Protein 7S47 (pdb70)

Secondary structure (DSSP, 8-state):
-HHHHHHHHHHHSPSS-GGGTEEEEEEEEE-SS-EEEEEEETTT--EEEEEEEEGGG-SSGGGHHHHHHHHHH---TTB--EEEEEEETTEEEEEE---TTEEHHHHHHHS---HHHHHHHHHHHHHHHHHHHHTTEE----SGGGEEE-TT--EEE---TT-EE--SSS--B----S-GGG--HHHHTT--B-THHHHHHHHHHHHHHHHSS-TTTTS-HHHHHHHHHHSSPPPPTTGGGS-HHHHHHHHHHS-SSTTTSPPHHHHTT-GGGGGPPPHHHHGGGSTTT-/------

Structure (mmCIF, N/CA/C/O backbone):
data_7S47
#
_entry.id   7S47
#
_cell.length_a   62.321
_cell.length_b   62.321
_cell.length_c   178.609
_cell.angle_alpha   90.000
_cell.angle_beta   90.000
_cell.angle_gamma   90.000
#
_symmetry.space_group_name_H-M   'P 41 21 2'
#
loop_
_entity.id
_entity.type
_entity.pdbx_description
1 polymer 'Integrin beta-5, Isoform 2 of Serine/threonine-protein kinase PAK 4 chimera'
2 polymer 'Integrin beta-5'
3 non-polymer 'PHOSPHOAMINOPHOSPHONIC ACID-ADENYLATE ESTER'
4 water water
#
loop_
_atom_site.group_PDB
_atom_site.id
_atom_site.type_symbol
_atom_site.label_atom_id
_atom_site.label_alt_id
_atom_site.label_comp_id
_atom_site.label_asym_id
_atom_site.label_entity_id
_atom_site.label_seq_id
_atom_site.pdbx_PDB_ins_code
_atom_site.Cartn_x
_atom_site.Cartn_y
_atom_site.Cartn_z
_atom_site.occupancy
_atom_site.B_iso_or_equiv
_atom_site.auth_seq_id
_atom_site.auth_comp_id
_atom_site.auth_asym_id
_atom_site.auth_atom_id
_atom_site.pdbx_PDB_model_num
ATOM 1 N N . SER A 1 92 ? -7.613 33.997 -22.260 1.00 47.01 300 SER A N 1
ATOM 2 C CA . SER A 1 92 ? -7.353 32.630 -21.803 1.00 47.44 300 SER A CA 1
ATOM 3 C C . SER A 1 92 ? -8.505 31.653 -22.162 1.00 46.52 300 SER A C 1
ATOM 4 O O . SER A 1 92 ? -8.305 30.447 -22.236 1.00 44.33 300 SER A O 1
ATOM 7 N N . HIS A 1 93 ? -9.711 32.153 -22.414 1.00 48.09 301 HIS A N 1
ATOM 8 C CA . HIS A 1 93 ? -10.824 31.249 -22.752 1.00 48.45 301 HIS A CA 1
ATOM 9 C C . HIS A 1 93 ? -10.582 30.578 -24.142 1.00 47.93 301 HIS A C 1
ATOM 10 O O . HIS A 1 93 ? -10.686 29.349 -24.259 1.00 46.04 301 HIS A O 1
ATOM 17 N N . GLU A 1 94 ? -10.219 31.368 -25.152 1.00 47.65 302 GLU A N 1
ATOM 18 C CA . GLU A 1 94 ? -9.948 30.829 -26.507 1.00 48.16 302 GLU A CA 1
ATOM 19 C C . GLU A 1 94 ? -8.754 29.860 -26.468 1.00 45.28 302 GLU A C 1
ATOM 20 O O . GLU A 1 94 ? -8.695 28.855 -27.225 1.00 40.41 302 GLU A 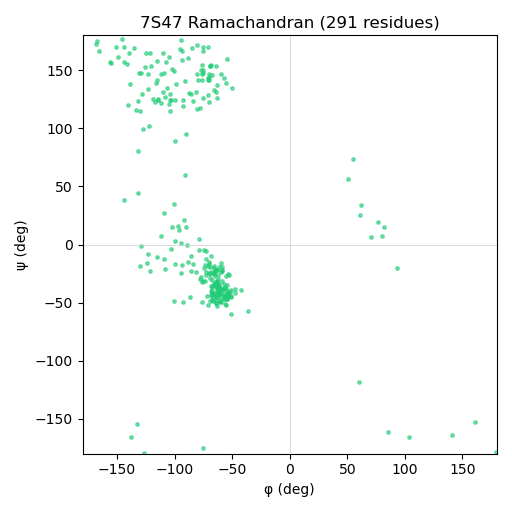O 1
ATOM 26 N N . GLN A 1 95 ? -7.828 30.149 -25.555 1.00 44.90 303 GLN A N 1
ATOM 27 C CA . GLN A 1 95 ? -6.711 29.265 -25.312 1.00 45.01 303 GLN A CA 1
ATOM 28 C C . GLN A 1 95 ? -7.201 27.952 -24.781 1.00 39.88 303 GLN A C 1
ATOM 29 O O . GLN A 1 95 ? -6.872 26.909 -25.306 1.00 36.51 303 GLN A O 1
ATOM 35 N N . PHE A 1 96 ? -8.028 28.009 -23.759 1.00 40.12 304 PHE A N 1
ATOM 36 C CA . PHE A 1 96 ? -8.596 26.782 -23.159 1.00 37.91 304 PHE A CA 1
ATOM 37 C C . PHE A 1 96 ? -9.498 25.954 -24.080 1.00 34.04 304 PHE A C 1
ATOM 38 O O . PHE A 1 96 ? -9.436 24.743 -24.008 1.00 31.07 304 PHE A O 1
ATOM 46 N N . ARG A 1 97 ? -10.323 26.589 -24.912 1.00 33.65 305 ARG A N 1
ATOM 47 C CA . ARG A 1 97 ? -11.099 25.838 -25.921 1.00 34.49 305 ARG A CA 1
ATOM 48 C C . ARG A 1 97 ? -10.159 25.017 -26.798 1.00 33.41 305 ARG A C 1
ATOM 49 O O . ARG A 1 97 ? -10.346 23.831 -26.966 1.00 32.51 305 ARG A O 1
ATOM 57 N N . ALA A 1 98 ? -9.136 25.669 -27.330 1.00 33.00 306 ALA A N 1
ATOM 58 C CA . ALA A 1 98 ? -8.199 25.009 -28.244 1.00 33.13 306 ALA A CA 1
ATOM 59 C C . ALA A 1 98 ? -7.589 23.737 -27.615 1.00 32.08 306 ALA A C 1
ATOM 60 O O . ALA A 1 98 ? -7.491 22.698 -28.244 1.00 30.94 306 ALA A O 1
ATOM 62 N N . ALA A 1 99 ? -7.275 23.785 -26.327 1.00 32.11 307 ALA A N 1
ATOM 63 C CA . ALA A 1 99 ? -6.756 22.600 -25.630 1.00 30.31 307 ALA A CA 1
ATOM 64 C C . ALA A 1 99 ? -7.708 21.401 -25.529 1.00 29.78 307 ALA A C 1
ATOM 65 O O . ALA A 1 99 ? -7.345 20.199 -25.752 1.00 27.97 307 ALA A O 1
ATOM 67 N N . LEU A 1 100 ? -8.932 21.708 -25.114 1.00 28.76 308 LEU A N 1
ATOM 68 C CA . LEU A 1 100 ? -10.021 20.728 -25.124 1.00 27.67 308 LEU A CA 1
ATOM 69 C C . LEU A 1 100 ? -10.255 20.126 -26.477 1.00 26.21 308 LEU A C 1
ATOM 70 O O . LEU A 1 100 ? -10.540 18.929 -26.566 1.00 24.18 308 LEU A O 1
ATOM 75 N N . GLN A 1 101 ? -10.095 20.932 -27.519 1.00 26.18 309 GLN A N 1
ATOM 76 C CA . GLN A 1 101 ? -10.275 20.445 -28.862 1.00 28.01 309 GLN A CA 1
ATOM 77 C C . GLN A 1 101 ? -9.352 19.272 -29.158 1.00 29.57 309 GLN A C 1
ATOM 78 O O . GLN A 1 101 ? -9.728 18.381 -29.927 1.00 29.15 309 GLN A O 1
ATOM 84 N N . LEU A 1 102 ? -8.146 19.276 -28.580 1.00 30.00 310 LEU A N 1
ATOM 85 C CA . LEU A 1 102 ? -7.194 18.187 -28.853 1.00 31.52 310 LEU A CA 1
ATOM 86 C C . LEU A 1 102 ? -7.586 16.901 -28.160 1.00 32.26 310 LEU A C 1
ATOM 87 O O . LEU A 1 102 ? -7.089 15.860 -28.538 1.00 34.60 310 LEU A O 1
ATOM 92 N N . VAL A 1 103 ? -8.452 16.966 -27.161 1.00 31.70 311 VAL A N 1
ATOM 93 C CA . VAL A 1 103 ? -8.781 15.771 -26.372 1.00 32.94 311 VAL A CA 1
ATOM 94 C C . VAL A 1 103 ? -10.180 15.191 -26.584 1.00 33.21 311 VAL A C 1
ATOM 95 O O . VAL A 1 103 ? -10.411 14.078 -26.129 1.00 35.47 311 VAL A O 1
ATOM 99 N N . VAL A 1 104 ? -11.082 15.912 -27.253 1.00 31.67 312 VAL A N 1
ATOM 100 C CA . VAL A 1 104 ? -12.479 15.495 -27.379 1.00 31.41 312 VAL A CA 1
ATOM 101 C C . VAL A 1 104 ? -12.585 14.766 -28.679 1.00 33.03 312 VAL A C 1
ATOM 102 O O . VAL A 1 104 ? -11.676 14.843 -29.490 1.00 32.80 312 VAL A O 1
ATOM 106 N N . ASP A 1 105 ? -13.705 14.092 -28.886 1.00 33.40 313 ASP A N 1
ATOM 107 C CA . ASP A 1 105 ? -14.029 13.502 -30.197 1.00 34.35 313 ASP A CA 1
ATOM 108 C C . ASP A 1 105 ? -14.375 14.594 -31.218 1.00 34.30 313 ASP A C 1
ATOM 109 O O . ASP A 1 105 ? -14.948 15.612 -30.883 1.00 31.62 313 ASP A O 1
ATOM 114 N N . PRO A 1 106 ? -13.979 14.408 -32.492 1.00 37.70 314 PRO A N 1
ATOM 115 C CA . PRO A 1 106 ? -14.351 15.411 -33.495 1.00 38.52 314 PRO A CA 1
ATOM 116 C C . PRO A 1 106 ? -15.837 15.395 -33.778 1.00 40.51 314 PRO A C 1
ATOM 117 O O . PRO A 1 106 ? -16.484 14.355 -33.595 1.00 41.88 314 PRO A O 1
ATOM 121 N N . GLY A 1 107 ? -16.366 16.535 -34.204 1.00 40.61 315 GLY A N 1
ATOM 122 C CA . GLY A 1 107 ? -17.725 16.634 -34.695 1.00 40.32 315 GLY A CA 1
ATOM 123 C C . GLY A 1 107 ? -18.709 17.252 -33.748 1.00 40.03 315 GLY A C 1
ATOM 124 O O . GLY A 1 107 ? -18.353 17.894 -32.744 1.00 39.24 315 GLY A O 1
ATOM 125 N N . ASP A 1 108 ? -19.975 17.066 -34.072 1.00 39.50 316 ASP A N 1
ATOM 126 C CA . ASP A 1 108 ? -21.029 17.708 -33.357 1.00 40.53 316 ASP A CA 1
ATOM 127 C C . ASP A 1 108 ? -22.129 16.684 -33.228 1.00 38.58 316 ASP A C 1
ATOM 128 O O . ASP A 1 108 ? -22.654 16.218 -34.245 1.00 39.80 316 ASP A O 1
ATOM 133 N N . PRO A 1 109 ? -22.500 16.336 -31.998 1.00 35.29 317 PRO A N 1
ATOM 134 C CA . PRO A 1 109 ? -23.503 15.291 -31.861 1.00 34.39 317 PRO A CA 1
ATOM 135 C C . PRO A 1 109 ? -24.923 15.742 -32.209 1.00 33.76 317 PRO A C 1
ATOM 136 O O . PRO A 1 109 ? -25.802 14.918 -32.237 1.00 30.19 317 PRO A O 1
ATOM 140 N N . ARG A 1 110 ? -25.130 17.032 -32.505 1.00 35.12 318 ARG A N 1
ATOM 141 C CA . ARG A 1 110 ? -26.417 17.489 -33.018 1.00 36.20 318 ARG A CA 1
ATOM 142 C C . ARG A 1 110 ? -26.735 16.860 -34.352 1.00 35.15 318 ARG A C 1
ATOM 143 O O . ARG A 1 110 ? -27.884 16.745 -34.683 1.00 35.15 318 ARG A O 1
ATOM 151 N N . SER A 1 111 ? -25.731 16.391 -35.077 1.00 33.52 319 SER A N 1
ATOM 152 C CA . SER A 1 111 ? -25.969 15.687 -36.299 1.00 34.81 319 SER A CA 1
ATOM 153 C C . SER A 1 111 ? -26.603 14.297 -36.124 1.00 33.32 319 SER A C 1
ATOM 154 O O . SER A 1 111 ? -27.024 13.735 -37.111 1.00 33.01 319 SER A O 1
ATOM 157 N N . TYR A 1 112 ? -26.621 13.711 -34.921 1.00 30.71 320 TYR A N 1
ATOM 158 C CA . TYR A 1 112 ? -27.266 12.402 -34.713 1.00 30.82 320 TYR A CA 1
ATOM 159 C C . TYR A 1 112 ? -28.274 12.319 -33.554 1.00 29.46 320 TYR A C 1
ATOM 160 O O . TYR A 1 112 ? -28.911 11.280 -33.358 1.00 28.17 320 TYR A O 1
ATOM 169 N N . LEU A 1 113 ? -28.449 13.425 -32.821 1.00 29.26 321 LEU A N 1
ATOM 170 C CA . LEU A 1 113 ? -29.386 13.512 -31.712 1.00 29.17 321 LEU A CA 1
ATOM 171 C C . LEU A 1 113 ? -30.526 14.516 -31.959 1.00 30.94 321 LEU A C 1
ATOM 172 O O . LEU A 1 113 ? -30.308 15.580 -32.489 1.00 30.90 321 LEU A O 1
ATOM 177 N N . ASP A 1 114 ? -31.733 14.163 -31.520 1.00 32.77 322 ASP A N 1
ATOM 178 C CA . ASP A 1 114 ? -32.936 14.985 -31.650 1.00 33.66 322 ASP A CA 1
ATOM 179 C C . ASP A 1 114 ? -33.495 15.246 -30.281 1.00 33.13 322 ASP A C 1
ATOM 180 O O . ASP A 1 114 ? -33.190 14.495 -29.310 1.00 31.88 322 ASP A O 1
ATOM 185 N N . ASN A 1 115 ? -34.404 16.230 -30.218 1.00 32.78 323 ASN A N 1
ATOM 186 C CA . ASN A 1 115 ? -35.272 16.446 -29.065 1.00 32.18 323 ASN A CA 1
ATOM 187 C C . ASN A 1 115 ? -34.557 16.509 -27.730 1.00 29.91 323 ASN A C 1
ATOM 188 O O . ASN A 1 115 ? -34.889 15.797 -26.794 1.00 28.55 323 ASN A O 1
ATOM 193 N N . PHE A 1 116 ? -33.607 17.417 -27.656 1.00 28.97 324 PHE A N 1
ATOM 194 C CA . PHE A 1 116 ? -32.934 17.717 -26.399 1.00 28.64 324 PHE A CA 1
ATOM 195 C C . PHE A 1 116 ? -33.944 18.284 -25.381 1.00 29.29 324 PHE A C 1
ATOM 196 O O . PHE A 1 116 ? -34.667 19.233 -25.687 1.00 29.45 324 PHE A O 1
ATOM 204 N N . ILE A 1 117 ? -34.024 17.687 -24.198 1.00 28.95 325 ILE A N 1
ATOM 205 C CA . ILE A 1 117 ? -34.905 18.166 -23.118 1.00 29.95 325 ILE A CA 1
ATOM 206 C C . ILE A 1 117 ? -34.093 18.226 -21.813 1.00 29.52 325 ILE A C 1
ATOM 207 O O . ILE A 1 117 ? -33.509 17.226 -21.361 1.00 27.16 325 ILE A O 1
ATOM 212 N N . LYS A 1 118 ? -34.058 19.405 -21.194 1.00 30.72 326 LYS A N 1
ATOM 213 C CA . LYS A 1 118 ? -33.268 19.582 -19.991 1.00 31.37 326 LYS A CA 1
ATOM 214 C C . LYS A 1 118 ? -33.963 18.823 -18.883 1.00 31.29 326 LYS A C 1
ATOM 215 O O . LYS A 1 118 ? -35.169 18.986 -18.681 1.00 30.61 326 LYS A O 1
ATOM 221 N N . ILE A 1 119 ? -33.207 17.980 -18.194 1.00 29.93 327 ILE A N 1
ATOM 222 C CA . ILE A 1 119 ? -33.728 17.228 -17.060 1.00 32.11 327 ILE A CA 1
ATOM 223 C C . ILE A 1 119 ? -33.095 17.578 -15.732 1.00 33.29 327 ILE A C 1
ATOM 224 O O . ILE A 1 119 ? -33.609 17.142 -14.695 1.00 31.69 327 ILE A O 1
ATOM 229 N N . GLY A 1 120 ? -32.006 18.343 -15.731 1.00 33.47 328 GLY A N 1
ATOM 230 C CA . GLY A 1 120 ? -31.443 18.757 -14.448 1.00 36.45 328 GLY A CA 1
ATOM 231 C C . GLY A 1 120 ? -30.207 19.595 -14.589 1.00 39.98 328 GLY A C 1
ATOM 232 O O . GLY A 1 120 ? -29.741 19.890 -15.710 1.00 36.18 328 GLY A O 1
ATOM 233 N N . GLU A 1 121 ? -29.656 19.961 -13.448 1.00 44.97 329 GLU A N 1
ATOM 234 C CA . GLU A 1 121 ? -28.427 20.712 -13.449 1.00 53.09 329 GLU A CA 1
ATOM 235 C C . GLU A 1 121 ? -27.535 20.517 -12.240 1.00 55.23 329 GLU A C 1
ATOM 236 O O . GLU A 1 121 ? -27.896 19.851 -11.268 1.00 55.92 329 GLU A O 1
ATOM 242 N N . GLY A 1 122 ? -26.332 21.055 -12.370 1.00 56.98 330 GLY A N 1
ATOM 243 C CA . GLY A 1 122 ? -25.371 21.172 -11.280 1.00 57.21 330 GLY A CA 1
ATOM 244 C C . GLY A 1 122 ? -24.711 22.539 -11.357 1.00 59.54 330 GLY A C 1
ATOM 245 O O . GLY A 1 122 ? -25.177 23.450 -12.047 1.00 60.55 330 GLY A O 1
ATOM 246 N N . SER A 1 123 ? -23.616 22.694 -10.637 1.00 60.73 331 SER A N 1
ATOM 247 C CA . SER A 1 123 ? -22.804 23.898 -10.772 1.00 60.80 331 SER A CA 1
ATOM 248 C C . SER A 1 123 ? -21.993 23.906 -12.111 1.00 59.00 331 SER A C 1
ATOM 249 O O . SER A 1 123 ? -21.770 24.994 -12.659 1.00 58.61 331 SER A O 1
ATOM 252 N N . THR A 1 124 ? -21.578 22.732 -12.637 1.00 52.89 332 THR A N 1
ATOM 253 C CA . THR A 1 124 ? -20.731 22.697 -13.858 1.00 50.02 332 THR A CA 1
ATOM 254 C C . THR A 1 124 ? -21.515 22.843 -15.167 1.00 48.50 332 THR A C 1
ATOM 255 O O . THR A 1 124 ? -20.932 23.248 -16.177 1.00 43.74 332 THR A O 1
ATOM 259 N N . GLY A 1 125 ? -22.810 22.498 -15.141 1.00 45.88 333 GLY A N 1
ATOM 260 C CA . GLY A 1 125 ? -23.736 22.825 -16.215 1.00 43.75 333 GLY A CA 1
ATOM 261 C C . GLY A 1 125 ? -24.963 21.942 -16.168 1.00 42.72 333 GLY A C 1
ATOM 262 O O . GLY A 1 125 ? -25.323 21.457 -15.087 1.00 44.68 333 GLY A O 1
ATOM 263 N N . ILE A 1 126 ? -25.591 21.726 -17.323 1.00 37.07 334 ILE A N 1
ATOM 264 C CA . ILE A 1 126 ? -26.885 21.072 -17.374 1.00 36.15 334 ILE A CA 1
ATOM 265 C C . ILE A 1 126 ? -26.840 19.674 -17.987 1.00 33.19 334 ILE A C 1
ATOM 266 O O . ILE A 1 126 ? -25.846 19.260 -18.625 1.00 29.68 334 ILE A O 1
ATOM 271 N N . VAL A 1 127 ? -27.925 18.946 -17.758 1.00 30.85 335 VAL A N 1
ATOM 272 C CA . VAL A 1 127 ? -28.074 17.597 -18.267 1.00 30.02 335 VAL A CA 1
ATOM 273 C C . VAL A 1 127 ? -29.421 17.539 -18.988 1.00 29.06 335 VAL A C 1
ATOM 274 O O . VAL A 1 127 ? -30.463 17.988 -18.448 1.00 26.60 335 VAL A O 1
ATOM 278 N N . CYS A 1 128 ? -29.343 17.028 -20.209 1.00 27.63 336 CYS A N 1
ATOM 279 C CA . CYS A 1 128 ? -30.448 16.825 -21.095 1.00 28.26 336 CYS A CA 1
ATOM 280 C C . CYS A 1 128 ? -30.569 15.354 -21.455 1.00 26.40 336 CYS A C 1
ATOM 281 O O . CYS A 1 128 ? -29.594 14.610 -21.431 1.00 25.31 336 CYS A O 1
ATOM 284 N N . ILE A 1 129 ? -31.790 14.949 -21.778 1.00 24.91 337 ILE A N 1
ATOM 285 C CA A ILE A 1 129 ? -32.050 13.732 -22.534 0.50 24.66 337 ILE A CA 1
ATOM 286 C CA B ILE A 1 129 ? -31.940 13.730 -22.533 0.50 24.93 337 ILE A CA 1
ATOM 287 C C . ILE A 1 129 ? -32.086 14.096 -24.017 1.00 24.62 337 ILE A C 1
ATOM 288 O O . ILE A 1 129 ? -32.482 15.220 -24.383 1.00 24.01 337 ILE A O 1
ATOM 297 N N . ALA A 1 130 ? -31.660 13.177 -24.857 1.00 23.45 338 ALA A N 1
ATOM 298 C CA . ALA A 1 130 ? -31.729 13.307 -26.274 1.00 23.66 338 ALA A CA 1
ATOM 299 C C . ALA A 1 130 ? -32.022 11.937 -26.866 1.00 24.02 338 ALA A C 1
ATOM 300 O O . ALA A 1 130 ? -31.780 10.890 -26.232 1.00 23.23 338 ALA A O 1
ATOM 302 N N . THR A 1 131 ? -32.565 11.943 -28.063 1.00 24.86 339 THR A N 1
ATOM 303 C CA . THR A 1 131 ? -32.924 10.735 -28.796 1.00 26.02 339 THR A CA 1
ATOM 304 C C . THR A 1 131 ? -31.904 10.558 -29.907 1.00 25.85 339 THR A C 1
ATOM 305 O O . THR A 1 131 ? -31.623 11.497 -30.631 1.00 25.52 339 THR A O 1
ATOM 309 N N . VAL A 1 132 ? -31.399 9.342 -30.084 1.00 25.64 340 VAL A N 1
ATOM 310 C CA . VAL A 1 132 ? -30.518 9.033 -31.174 1.00 25.92 340 VAL A CA 1
ATOM 311 C C . VAL A 1 132 ? -31.437 8.870 -32.428 1.00 27.18 340 VAL A C 1
ATOM 312 O O . VAL A 1 132 ? -32.305 8.049 -32.454 1.00 26.86 340 VAL A O 1
ATOM 316 N N . ARG A 1 133 ? -31.256 9.718 -33.419 1.00 28.43 341 ARG A N 1
ATOM 317 C CA . ARG A 1 133 ? -32.199 9.781 -34.549 1.00 31.75 341 ARG A CA 1
ATOM 318 C C . ARG A 1 133 ? -32.400 8.439 -35.271 1.00 33.47 341 ARG A C 1
ATOM 319 O O . ARG A 1 133 ? -33.533 8.059 -35.539 1.00 34.51 341 ARG A O 1
ATOM 327 N N . SER A 1 134 ? -31.319 7.718 -35.528 1.00 33.99 342 SER A N 1
ATOM 328 C CA . SER A 1 134 ? -31.422 6.505 -36.349 1.00 37.35 342 SER A CA 1
ATOM 329 C C . SER A 1 134 ? -32.039 5.325 -35.654 1.00 36.92 342 SER A C 1
ATOM 330 O O . SER A 1 134 ? -32.440 4.385 -36.328 1.00 40.59 342 SER A O 1
ATOM 333 N N . SER A 1 135 ? -32.035 5.335 -34.329 1.00 34.20 343 SER A N 1
ATOM 334 C CA . SER A 1 135 ? -32.496 4.212 -33.563 1.00 33.20 343 SER A CA 1
ATOM 335 C C . SER A 1 135 ? -33.634 4.500 -32.610 1.00 32.27 343 SER A C 1
ATOM 336 O O . SER A 1 135 ? -34.328 3.582 -32.275 1.00 32.16 343 SER A O 1
ATOM 339 N N . GLY A 1 136 ? -33.840 5.738 -32.173 1.00 31.02 344 GLY A N 1
ATOM 340 C CA . GLY A 1 136 ? -34.834 5.992 -31.094 1.00 31.31 344 GLY A CA 1
ATOM 341 C C . GLY A 1 136 ? -34.351 5.713 -29.674 1.00 30.78 344 GLY A C 1
ATOM 342 O O . GLY A 1 136 ? -35.113 5.774 -28.704 1.00 31.72 344 GLY A O 1
ATOM 343 N N . LYS A 1 137 ? -33.077 5.423 -29.529 1.00 30.39 345 LYS A N 1
ATOM 344 C CA . LYS A 1 137 ? -32.481 5.156 -28.225 1.00 29.78 345 LYS A CA 1
ATOM 345 C C . LYS A 1 137 ? -32.293 6.489 -27.503 1.00 26.92 345 LYS A C 1
ATOM 346 O O . LYS A 1 137 ? -31.901 7.488 -28.102 1.00 24.81 345 LYS A O 1
ATOM 352 N N . LEU A 1 138 ? -32.539 6.475 -26.208 1.00 25.28 346 LEU A N 1
ATOM 353 C CA . LEU A 1 138 ? -32.296 7.648 -25.379 1.00 24.66 346 LEU A CA 1
ATOM 354 C C . LEU A 1 138 ? -30.887 7.668 -24.778 1.00 23.65 346 LEU A C 1
ATOM 355 O O . LEU A 1 138 ? -30.373 6.643 -24.342 1.00 23.27 346 LEU A O 1
ATOM 360 N N . VAL A 1 139 ? -30.289 8.842 -24.744 1.00 22.45 347 VAL A N 1
ATOM 361 C CA . VAL A 1 139 ? -29.017 9.043 -24.097 1.00 22.10 347 VAL A CA 1
ATOM 362 C C . VAL A 1 139 ? -29.110 10.303 -23.292 1.00 21.88 347 VAL A C 1
ATOM 363 O O . VAL A 1 139 ? -30.072 11.050 -23.439 1.00 22.64 347 VAL A O 1
ATOM 367 N N . ALA A 1 140 ? -28.117 10.539 -22.454 1.00 20.95 348 ALA A N 1
ATOM 368 C CA . ALA A 1 140 ? -28.022 11.738 -21.647 1.00 20.71 348 ALA A CA 1
ATOM 369 C C . ALA A 1 140 ? -26.834 12.552 -22.154 1.00 21.25 348 ALA A C 1
ATOM 370 O O . ALA A 1 140 ? -25.861 11.991 -22.686 1.00 21.09 348 ALA A O 1
ATOM 372 N N . VAL A 1 141 ? -26.953 13.857 -22.071 1.00 21.36 349 VAL A N 1
ATOM 373 C CA . VAL A 1 141 ? -25.950 14.767 -22.570 1.00 22.78 349 VAL A CA 1
ATOM 374 C C . VAL A 1 141 ? -25.663 15.851 -21.526 1.00 23.40 349 VAL A C 1
ATOM 375 O O . VAL A 1 141 ? -26.540 16.620 -21.202 1.00 24.64 349 VAL A O 1
ATOM 379 N N . LYS A 1 142 ? -24.448 15.880 -21.007 1.00 24.35 350 LYS A N 1
ATOM 380 C CA . LYS A 1 142 ? -24.019 16.922 -20.083 1.00 26.22 350 LYS A CA 1
ATOM 381 C C . LYS A 1 142 ? -23.359 18.052 -20.877 1.00 26.17 350 LYS A C 1
ATOM 382 O O . LYS A 1 142 ? -22.439 17.816 -21.688 1.00 25.98 350 LYS A O 1
ATOM 388 N N . LYS A 1 143 ? -23.864 19.264 -20.716 1.00 26.57 351 LYS A N 1
ATOM 389 C CA . LYS A 1 143 ? -23.321 20.454 -21.342 1.00 28.91 351 LYS A CA 1
ATOM 390 C C . LYS A 1 143 ? -22.744 21.457 -20.307 1.00 30.22 351 LYS A C 1
ATOM 391 O O . LYS A 1 143 ? -23.469 21.894 -19.375 1.00 28.49 351 LYS A O 1
ATOM 397 N N . MET A 1 144 ? -21.477 21.836 -20.501 1.00 30.50 352 MET A N 1
ATOM 398 C CA . MET A 1 144 ? -20.694 22.612 -19.528 1.00 31.55 352 MET A CA 1
ATOM 399 C C . MET A 1 144 ? -20.088 23.772 -20.262 1.00 32.64 352 MET A C 1
ATOM 400 O O . MET A 1 144 ? -19.271 23.564 -21.175 1.00 30.38 352 MET A O 1
ATOM 405 N N . ASP A 1 145 ? -20.501 24.988 -19.898 1.00 33.09 353 ASP A N 1
ATOM 406 C CA . ASP A 1 145 ? -19.943 26.167 -20.505 1.00 36.32 353 ASP A CA 1
ATOM 407 C C . ASP A 1 145 ? -18.551 26.430 -19.958 1.00 35.14 353 ASP A C 1
ATOM 408 O O . ASP A 1 145 ? -18.360 26.556 -18.738 1.00 33.93 353 ASP A O 1
ATOM 413 N N . LEU A 1 146 ? -17.607 26.563 -20.877 1.00 34.81 354 LEU A N 1
ATOM 414 C CA . LEU A 1 146 ? -16.199 26.761 -20.510 1.00 37.13 354 LEU A CA 1
ATOM 415 C C . LEU A 1 146 ? -15.962 28.044 -19.754 1.00 37.52 354 LEU A C 1
ATOM 416 O O . LEU A 1 146 ? -15.112 28.082 -18.902 1.00 38.14 354 LEU A O 1
ATOM 421 N N . ARG A 1 147 ? -16.724 29.067 -20.082 1.00 39.78 355 ARG A N 1
ATOM 422 C CA . ARG A 1 147 ? -16.637 30.358 -19.399 1.00 43.91 355 ARG A CA 1
ATOM 423 C C . ARG A 1 147 ? -17.164 30.387 -17.972 1.00 43.82 355 ARG A C 1
ATOM 424 O O . ARG A 1 147 ? -16.814 31.292 -17.238 1.00 47.49 355 ARG A O 1
ATOM 432 N N . LYS A 1 148 ? -17.971 29.418 -17.569 1.00 41.25 356 LYS A N 1
ATOM 433 C CA . LYS A 1 148 ? -18.678 29.486 -16.308 1.00 42.84 356 LYS A CA 1
ATOM 434 C C . LYS A 1 148 ? -18.179 28.522 -15.253 1.00 42.67 356 LYS A C 1
ATOM 435 O O . LYS A 1 148 ? -18.952 28.134 -14.410 1.00 45.06 356 LYS A O 1
ATOM 441 N N . GLN A 1 149 ? -16.920 28.120 -15.278 1.00 43.14 357 GLN A N 1
ATOM 442 C CA . GLN A 1 149 ? -16.416 27.165 -14.311 1.00 42.43 357 GLN A CA 1
ATOM 443 C C . GLN A 1 149 ? -15.675 27.866 -13.179 1.00 48.84 357 GLN A C 1
ATOM 444 O O . GLN A 1 149 ? -14.904 28.804 -13.415 1.00 47.79 357 GLN A O 1
ATOM 450 N N . GLN A 1 150 ? -15.907 27.398 -11.953 1.00 53.25 358 GLN A N 1
ATOM 451 C CA . GLN A 1 150 ? -15.050 27.733 -10.802 1.00 58.84 358 GLN A CA 1
ATOM 452 C C . GLN A 1 150 ? -13.581 27.450 -11.200 1.00 57.45 358 GLN A C 1
ATOM 453 O O . GLN A 1 150 ? -12.762 28.344 -11.242 1.00 58.91 358 GLN A O 1
ATOM 459 N N . ARG A 1 151 ? -13.292 26.194 -11.543 1.00 54.74 359 ARG A N 1
ATOM 460 C CA . ARG A 1 151 ? -11.954 25.721 -11.858 1.00 52.59 359 ARG A CA 1
ATOM 461 C C . ARG A 1 151 ? -12.016 25.030 -13.205 1.00 47.28 359 ARG A C 1
ATOM 462 O O . ARG A 1 151 ? -12.387 23.864 -13.285 1.00 41.86 359 ARG A O 1
ATOM 470 N N . ARG A 1 152 ? -11.615 25.736 -14.246 1.00 44.54 360 ARG A N 1
ATOM 471 C CA . ARG A 1 152 ? -11.721 25.248 -15.618 1.00 43.06 360 ARG A CA 1
ATOM 472 C C . ARG A 1 152 ? -11.022 23.904 -15.836 1.00 40.67 360 ARG A C 1
ATOM 473 O O . ARG A 1 152 ? -11.533 23.034 -16.566 1.00 36.84 360 ARG A O 1
ATOM 481 N N . GLU A 1 153 ? -9.884 23.734 -15.174 1.00 38.73 361 GLU A N 1
ATOM 482 C CA . GLU A 1 153 ? -9.053 22.546 -15.320 1.00 39.71 361 GLU A CA 1
ATOM 483 C C . GLU A 1 153 ? -9.649 21.237 -14.839 1.00 37.12 361 GLU A C 1
ATOM 484 O O . GLU A 1 153 ? -9.126 20.181 -15.183 1.00 36.59 361 GLU A O 1
ATOM 490 N N . LEU A 1 154 ? -10.677 21.292 -13.995 1.00 34.54 362 LEU A N 1
ATOM 491 C CA . LEU A 1 154 ? -11.414 20.088 -13.630 1.00 34.70 362 LEU A CA 1
ATOM 492 C C . LEU A 1 154 ? -12.146 19.447 -14.796 1.00 33.49 362 LEU A C 1
ATOM 493 O O . LEU A 1 154 ? -12.413 18.252 -14.732 1.00 30.56 362 LEU A O 1
ATOM 498 N N . LEU A 1 155 ? -12.447 20.202 -15.866 1.00 32.88 363 LEU A N 1
ATOM 499 C CA . LEU A 1 155 ? -13.206 19.651 -16.984 1.00 33.71 363 LEU A CA 1
ATOM 500 C C . LEU A 1 155 ? -12.472 18.515 -17.697 1.00 33.71 363 LEU A C 1
ATOM 501 O O . LEU A 1 155 ? -13.112 17.685 -18.350 1.00 32.51 363 LEU A O 1
ATOM 506 N N . PHE A 1 156 ? -11.154 18.463 -17.554 1.00 35.03 364 PHE A N 1
ATOM 507 C CA . PHE A 1 156 ? -10.394 17.318 -18.022 1.00 37.14 364 PHE A CA 1
ATOM 508 C C . PHE A 1 156 ? -10.724 16.044 -17.243 1.00 40.39 364 PHE A C 1
ATOM 509 O O . PHE A 1 156 ? -10.587 14.956 -17.793 1.00 40.99 364 PHE A O 1
ATOM 517 N N . ASN A 1 157 ? -11.185 16.167 -15.990 1.00 41.50 365 ASN A N 1
ATOM 518 C CA . ASN A 1 157 ? -11.583 14.989 -15.204 1.00 42.25 365 ASN A CA 1
ATOM 519 C C . ASN A 1 157 ? -12.532 14.116 -15.958 1.00 43.30 365 ASN A C 1
ATOM 520 O O . ASN A 1 157 ? -12.390 12.898 -15.968 1.00 45.38 365 ASN A O 1
ATOM 525 N N . GLU A 1 158 ? -13.506 14.736 -16.590 1.00 45.21 366 GLU A N 1
ATOM 526 C CA . GLU A 1 158 ? -14.485 14.012 -17.363 1.00 47.53 366 GLU A CA 1
ATOM 527 C C . GLU A 1 158 ? -13.794 13.125 -18.437 1.00 49.52 366 GLU A C 1
ATOM 528 O O . GLU A 1 158 ? -14.164 11.969 -18.609 1.00 49.63 366 GLU A O 1
ATOM 534 N N . VAL A 1 159 ? -12.778 13.663 -19.127 1.00 47.74 367 VAL A N 1
ATOM 535 C CA . VAL A 1 159 ? -12.005 12.929 -20.154 1.00 45.46 367 VAL A CA 1
ATOM 536 C C . VAL A 1 159 ? -11.069 11.845 -19.540 1.00 45.14 367 VAL A C 1
ATOM 537 O O . VAL A 1 159 ? -10.996 10.721 -20.023 1.00 42.78 367 VAL A O 1
ATOM 541 N N . VAL A 1 160 ? -10.358 12.174 -18.461 1.00 43.42 368 VAL A N 1
ATOM 542 C CA . VAL A 1 160 ? -9.567 11.172 -17.735 1.00 42.76 368 VAL A CA 1
ATOM 543 C C . VAL A 1 160 ? -10.391 9.965 -17.224 1.00 41.63 368 VAL A C 1
ATOM 544 O O . VAL A 1 160 ? -9.997 8.804 -17.432 1.00 40.86 368 VAL A O 1
ATOM 548 N N . ILE A 1 161 ? -11.528 10.203 -16.603 1.00 39.19 369 ILE A N 1
ATOM 549 C CA . ILE A 1 161 ? -12.304 9.093 -16.096 1.00 41.81 369 ILE A CA 1
ATOM 550 C C . ILE A 1 161 ? -12.863 8.296 -17.247 1.00 44.37 369 ILE A C 1
ATOM 551 O O . ILE A 1 161 ? -12.839 7.066 -17.193 1.00 47.65 369 ILE A O 1
ATOM 556 N N . MET A 1 162 ? -13.310 8.963 -18.300 1.00 45.39 370 MET A N 1
ATOM 557 C CA . MET A 1 162 ? -13.921 8.294 -19.463 1.00 48.39 370 MET A CA 1
ATOM 558 C C . MET A 1 162 ? -12.921 7.430 -20.212 1.00 48.67 370 MET A C 1
ATOM 559 O O . MET A 1 162 ? -13.260 6.359 -20.756 1.00 42.13 370 MET A O 1
ATOM 564 N N . ARG A 1 163 ? -11.678 7.907 -20.241 1.00 50.60 371 ARG A N 1
ATOM 565 C CA . ARG A 1 163 ? -10.615 7.176 -20.957 1.00 53.75 371 ARG A CA 1
ATOM 566 C C . ARG A 1 163 ? -10.107 5.943 -20.186 1.00 54.31 371 ARG A C 1
ATOM 567 O O . ARG A 1 163 ? -9.712 4.952 -20.812 1.00 54.47 371 ARG A O 1
ATOM 575 N N . ASP A 1 164 ? -10.108 6.004 -18.855 1.00 53.90 372 ASP A N 1
ATOM 576 C CA . ASP A 1 164 ? -9.279 5.097 -18.049 1.00 55.28 372 ASP A CA 1
ATOM 577 C C . ASP A 1 164 ? -9.968 4.339 -16.897 1.00 53.53 372 ASP A C 1
ATOM 578 O O . ASP A 1 164 ? -9.417 3.362 -16.437 1.00 54.57 372 ASP A O 1
ATOM 583 N N . TYR A 1 165 ? -11.138 4.768 -16.419 1.00 53.06 373 TYR A N 1
ATOM 584 C CA . TYR A 1 165 ? -11.668 4.292 -15.105 1.00 53.93 373 TYR A CA 1
ATOM 585 C C . TYR A 1 165 ? -13.135 3.825 -15.096 1.00 54.00 373 TYR A C 1
ATOM 586 O O . TYR A 1 165 ? -13.865 4.073 -14.149 1.00 50.44 373 TYR A O 1
ATOM 595 N N . GLN A 1 166 ? -13.492 3.051 -16.122 1.00 58.15 374 GLN A N 1
ATOM 596 C CA . GLN A 1 166 ? -14.837 2.470 -16.304 1.00 62.06 374 GLN A CA 1
ATOM 597 C C . GLN A 1 166 ? -15.143 1.161 -15.479 1.00 63.43 374 GLN A C 1
ATOM 598 O O . GLN A 1 166 ? -14.249 0.350 -15.279 1.00 71.79 374 GLN A O 1
ATOM 604 N N . HIS A 1 167 ? -16.417 0.976 -15.048 1.00 63.47 375 HIS A N 1
ATOM 605 C CA . HIS A 1 167 ? -16.926 -0.073 -14.084 1.00 59.15 375 HIS A CA 1
ATOM 606 C C . HIS A 1 167 ? -18.457 -0.128 -14.166 1.00 57.25 375 HIS A C 1
ATOM 607 O O . HIS A 1 167 ? -19.079 0.791 -14.673 1.00 59.48 375 HIS A O 1
ATOM 614 N N . GLU A 1 168 ? -19.075 -1.157 -13.610 1.00 55.28 376 GLU A N 1
ATOM 615 C CA . GLU A 1 168 ? -20.522 -1.422 -13.758 1.00 53.55 376 GLU A CA 1
ATOM 616 C C . GLU A 1 168 ? -21.516 -0.730 -12.774 1.00 49.29 376 GLU A C 1
ATOM 617 O O . GLU A 1 168 ? -22.718 -0.622 -13.028 1.00 46.65 376 GLU A O 1
ATOM 623 N N . ASN A 1 169 ? -21.026 -0.325 -11.612 1.00 43.85 377 ASN A N 1
ATOM 624 C CA . ASN A 1 169 ? -21.700 0.655 -10.765 1.00 38.27 377 ASN A CA 1
ATOM 625 C C . ASN A 1 169 ? -21.244 2.106 -11.047 1.00 33.50 377 ASN A C 1
ATOM 626 O O . ASN A 1 169 ? -21.435 2.972 -10.205 1.00 30.64 377 ASN A O 1
ATOM 631 N N . VAL A 1 170 ? -20.676 2.381 -12.231 1.00 32.07 378 VAL A N 1
ATOM 632 C CA . VAL A 1 170 ? -20.277 3.737 -12.666 1.00 29.95 378 VAL A CA 1
ATOM 633 C C . VAL A 1 170 ? -20.982 4.075 -13.980 1.00 29.04 378 VAL A C 1
ATOM 634 O O . VAL A 1 170 ? -20.974 3.287 -14.879 1.00 27.05 378 VAL A O 1
ATOM 638 N N . VAL A 1 171 ? -21.548 5.259 -14.101 1.00 27.03 379 VAL A N 1
ATOM 639 C CA . VAL A 1 171 ? -22.268 5.616 -15.305 1.00 27.70 379 VAL A CA 1
ATOM 640 C C . VAL A 1 171 ? -21.267 5.610 -16.485 1.00 28.21 379 VAL A C 1
ATOM 641 O O . VAL A 1 171 ? -20.143 6.040 -16.354 1.00 28.32 379 VAL A O 1
ATOM 645 N N . GLU A 1 172 ? -21.683 5.066 -17.596 1.00 28.12 380 GLU A N 1
ATOM 646 C CA . GLU A 1 172 ? -20.828 4.995 -18.774 1.00 31.19 380 GLU A CA 1
ATOM 647 C C . GLU A 1 172 ? -20.824 6.310 -19.551 1.00 30.08 380 GLU A C 1
ATOM 648 O O . GLU A 1 172 ? -21.879 6.907 -19.785 1.00 27.45 380 GLU A O 1
ATOM 654 N N . MET A 1 173 ? -19.628 6.784 -19.892 1.00 30.11 381 MET A N 1
ATOM 655 C CA . MET A 1 173 ? -19.447 7.988 -20.688 1.00 31.97 381 MET A CA 1
ATOM 656 C C . MET A 1 173 ? -19.064 7.549 -22.102 1.00 30.02 381 MET A C 1
ATOM 657 O O . MET A 1 173 ? -18.238 6.679 -22.266 1.00 28.72 381 MET A O 1
ATOM 662 N N . TYR A 1 174 ? -19.746 8.059 -23.117 1.00 27.80 382 TYR A N 1
ATOM 663 C CA . TYR A 1 174 ? -19.593 7.509 -24.464 1.00 27.92 382 TYR A CA 1
ATOM 664 C C . TYR A 1 174 ? -18.681 8.344 -25.323 1.00 27.87 382 TYR A C 1
ATOM 665 O O . TYR A 1 174 ? -17.797 7.817 -25.979 1.00 29.13 382 TYR A O 1
ATOM 674 N N . ASN A 1 175 ? -18.894 9.640 -25.361 1.00 26.72 383 ASN A N 1
ATOM 675 C CA . ASN A 1 175 ? -18.139 10.499 -26.284 1.00 27.18 383 ASN A CA 1
ATOM 676 C C . ASN A 1 175 ? -18.136 11.883 -25.681 1.00 26.65 383 ASN A C 1
ATOM 677 O O . ASN A 1 175 ? -19.047 12.207 -24.880 1.00 24.43 383 ASN A O 1
ATOM 682 N N . SER A 1 176 ? -17.139 12.693 -26.064 1.00 26.05 384 SER A N 1
ATOM 683 C CA . SER A 1 176 ? -17.113 14.094 -25.682 1.00 25.87 384 SER A CA 1
ATOM 684 C C . SER A 1 176 ? -16.880 14.943 -26.914 1.00 25.79 384 SER A C 1
ATOM 685 O O . SER A 1 176 ? -16.168 14.526 -27.830 1.00 26.26 384 SER A O 1
ATOM 688 N N . TYR A 1 177 ? -17.467 16.146 -26.908 1.00 24.74 385 TYR A N 1
ATOM 689 C CA . TYR A 1 177 ? -17.352 17.072 -28.004 1.00 25.36 385 TYR A CA 1
ATOM 690 C C . TYR A 1 177 ? -17.221 18.479 -27.502 1.00 25.59 385 TYR A C 1
ATOM 691 O O . TYR A 1 177 ? -17.668 18.814 -26.402 1.00 24.88 385 TYR A O 1
ATOM 700 N N . LEU A 1 178 ? -16.619 19.317 -28.342 1.00 25.67 386 LEU A N 1
ATOM 701 C CA . LEU A 1 178 ? -16.571 20.727 -28.104 1.00 26.33 386 LEU A CA 1
ATOM 702 C C . LEU A 1 178 ? -17.581 21.346 -29.043 1.00 27.43 386 LEU A C 1
ATOM 703 O O . LEU A 1 178 ? -17.440 21.242 -30.259 1.00 26.33 386 LEU A O 1
ATOM 708 N N . VAL A 1 179 ? -18.622 21.949 -28.497 1.00 28.18 387 VAL A N 1
ATOM 709 C CA . VAL A 1 179 ? -19.687 22.551 -29.310 1.00 30.39 387 VAL A CA 1
ATOM 710 C C . VAL A 1 179 ? -19.770 24.020 -28.938 1.00 32.00 387 VAL A C 1
ATOM 711 O O . VAL A 1 179 ? -20.242 24.360 -27.862 1.00 32.60 387 VAL A O 1
ATOM 715 N N . GLY A 1 180 ? -19.207 24.873 -29.782 1.00 33.76 388 GLY A N 1
ATOM 716 C CA . GLY A 1 180 ? -19.032 26.300 -29.465 1.00 35.26 388 GLY A CA 1
ATOM 717 C C . GLY A 1 180 ? -18.158 26.512 -28.225 1.00 35.90 388 GLY A C 1
ATOM 718 O O . GLY A 1 180 ? -16.997 26.097 -28.181 1.00 33.81 388 GLY A O 1
ATOM 719 N N . ASP A 1 181 ? -18.743 27.122 -27.204 1.00 37.09 389 ASP A N 1
ATOM 720 C CA . ASP A 1 181 ? -18.081 27.294 -25.923 1.00 38.61 389 ASP A CA 1
ATOM 721 C C . ASP A 1 181 ? -18.418 26.271 -24.902 1.00 36.05 389 ASP A C 1
ATOM 722 O O . ASP A 1 181 ? -18.078 26.476 -23.752 1.00 36.65 389 ASP A O 1
ATOM 727 N N . GLU A 1 182 ? -19.072 25.177 -25.293 1.00 33.28 390 GLU A N 1
ATOM 728 C CA . GLU A 1 182 ? -19.467 24.143 -24.356 1.00 31.38 390 GLU A CA 1
ATOM 729 C C . GLU A 1 182 ? -18.779 22.848 -24.638 1.00 28.76 390 GLU A C 1
ATOM 730 O O . GLU A 1 182 ? -18.563 22.489 -25.786 1.00 26.92 390 GLU A O 1
ATOM 736 N N . LEU A 1 183 ? -18.367 22.198 -23.562 1.00 27.04 391 LEU A N 1
ATOM 737 C CA . LEU A 1 183 ? -18.014 20.824 -23.579 1.00 27.17 391 LEU A CA 1
ATOM 738 C C . LEU A 1 183 ? -19.305 19.983 -23.423 1.00 27.21 391 LEU A C 1
ATOM 739 O O . LEU A 1 183 ? -20.028 20.150 -22.474 1.00 25.37 391 LEU A O 1
ATOM 744 N N . TRP A 1 184 ? -19.563 19.094 -24.376 1.00 27.74 392 TRP A N 1
ATOM 745 C CA . TRP A 1 184 ? -20.705 18.156 -24.291 1.00 27.21 392 TRP A CA 1
ATOM 746 C C . TRP A 1 184 ? -20.176 16.764 -24.071 1.00 26.50 392 TRP A C 1
ATOM 747 O O . TRP A 1 184 ? -19.270 16.281 -24.791 1.00 27.53 392 TRP A O 1
ATOM 758 N N . VAL A 1 185 ? -20.761 16.093 -23.093 1.00 25.06 393 VAL A N 1
ATOM 759 C CA . VAL A 1 185 ? -20.442 14.714 -22.839 1.00 24.84 393 VAL A CA 1
ATOM 760 C C . VAL A 1 185 ? -21.745 13.906 -23.023 1.00 23.72 393 VAL A C 1
ATOM 761 O O . VAL A 1 185 ? -22.747 14.180 -22.374 1.00 22.58 393 VAL A O 1
ATOM 765 N N . VAL A 1 186 ? -21.670 12.912 -23.887 1.00 22.82 394 VAL A N 1
ATOM 766 C CA . VAL A 1 186 ? -22.770 12.019 -24.200 1.00 22.88 394 VAL A CA 1
ATOM 767 C C . VAL A 1 186 ? -22.518 10.761 -23.383 1.00 22.29 394 VAL A C 1
ATOM 768 O O . VAL A 1 186 ? -21.422 10.167 -23.419 1.00 20.90 394 VAL A O 1
ATOM 772 N N . MET A 1 187 ? -23.513 10.413 -22.604 1.00 22.20 395 MET A N 1
ATOM 773 C CA . MET A 1 187 ? -23.397 9.348 -21.614 1.00 23.84 395 MET A CA 1
ATOM 774 C C . MET A 1 187 ? -24.677 8.547 -21.474 1.00 22.59 395 MET A C 1
ATOM 775 O O . MET A 1 187 ? -25.709 8.904 -22.007 1.00 21.05 395 MET A O 1
ATOM 780 N N . GLU A 1 188 ? -24.540 7.454 -20.753 1.00 22.01 396 GLU A N 1
ATOM 781 C CA . GLU A 1 188 ? -25.604 6.577 -20.385 1.00 23.39 396 GLU A CA 1
ATOM 782 C C . GLU A 1 188 ? -26.786 7.339 -19.762 1.00 22.01 396 GLU A C 1
ATOM 783 O O . GLU A 1 188 ? -26.607 8.196 -18.931 1.00 19.72 396 GLU A O 1
ATOM 789 N N . PHE A 1 189 ? -27.985 7.017 -20.183 1.00 23.60 397 PHE A N 1
ATOM 790 C CA . PHE A 1 189 ? -29.190 7.644 -19.593 1.00 24.95 397 PHE A CA 1
ATOM 791 C C . PHE A 1 189 ? -29.694 6.740 -18.437 1.00 25.32 397 PHE A C 1
ATOM 792 O O . PHE A 1 189 ? -30.020 5.620 -18.661 1.00 26.44 397 PHE A O 1
ATOM 800 N N . LEU A 1 190 ? -29.727 7.281 -17.246 1.00 25.92 398 LEU A N 1
ATOM 801 C CA . LEU A 1 190 ? -30.216 6.601 -16.012 1.00 28.37 398 LEU A CA 1
ATOM 802 C C . LEU A 1 190 ? -31.649 7.060 -15.730 1.00 27.42 398 LEU A C 1
ATOM 803 O O . LEU A 1 190 ? -31.914 8.079 -15.086 1.00 26.69 398 LEU A O 1
ATOM 808 N N . GLU A 1 191 ? -32.582 6.333 -16.305 1.00 30.41 399 GLU A N 1
ATOM 809 C CA . GLU A 1 191 ? -33.951 6.892 -16.480 1.00 32.49 399 GLU A CA 1
ATOM 810 C C . GLU A 1 191 ? -34.772 6.988 -15.165 1.00 34.16 399 GLU A C 1
ATOM 811 O O . GLU A 1 191 ? -35.784 7.777 -15.056 1.00 33.17 399 GLU A O 1
ATOM 817 N N . GLY A 1 192 ? -34.374 6.132 -14.214 1.00 33.94 400 GLY A N 1
ATOM 818 C CA . GLY A 1 192 ? -34.869 6.195 -12.846 1.00 34.38 400 GLY A CA 1
ATOM 819 C C . GLY A 1 192 ? -34.435 7.388 -12.034 1.00 33.04 400 GLY A C 1
ATOM 820 O O . GLY A 1 192 ? -34.924 7.573 -10.953 1.00 34.04 400 GLY A O 1
ATOM 821 N N . GLY A 1 193 ? -33.491 8.180 -12.522 1.00 31.57 401 GLY A N 1
ATOM 822 C CA . GLY A 1 193 ? -33.195 9.459 -11.927 1.00 30.22 401 GLY A CA 1
ATOM 823 C C . GLY A 1 193 ? -32.223 9.365 -10.778 1.00 28.45 401 GLY A C 1
ATOM 824 O O . GLY A 1 193 ? -31.541 8.383 -10.624 1.00 27.95 401 GLY A O 1
ATOM 825 N N . ALA A 1 194 ? -32.207 10.401 -9.951 1.00 27.49 402 ALA A N 1
ATOM 826 C CA . ALA A 1 194 ? -31.230 10.516 -8.891 1.00 27.44 402 ALA A CA 1
ATOM 827 C C . ALA A 1 194 ? -31.818 10.097 -7.502 1.00 26.89 402 ALA A C 1
ATOM 828 O O . ALA A 1 194 ? -32.991 10.281 -7.222 1.00 25.18 402 ALA A O 1
ATOM 830 N N . LEU A 1 195 ? -30.933 9.564 -6.662 1.00 26.29 403 LEU A N 1
ATOM 831 C CA . LEU A 1 195 ? -31.293 9.211 -5.293 1.00 25.81 403 LEU A CA 1
ATOM 832 C C . LEU A 1 195 ? -31.873 10.395 -4.550 1.00 24.82 403 LEU A C 1
ATOM 833 O O . LEU A 1 195 ? -32.698 10.220 -3.714 1.00 24.65 403 LEU A O 1
ATOM 838 N N . THR A 1 196 ? -31.506 11.605 -4.922 1.00 25.04 404 THR A N 1
ATOM 839 C CA . THR A 1 196 ? -32.071 12.788 -4.308 1.00 25.34 404 THR A CA 1
ATOM 840 C C . THR A 1 196 ? -33.570 12.855 -4.306 1.00 25.56 404 THR A C 1
ATOM 841 O O . THR A 1 196 ? -34.173 13.209 -3.252 1.00 24.56 404 THR A O 1
ATOM 845 N N . ASP A 1 197 ? -34.180 12.522 -5.435 1.00 24.95 405 ASP A N 1
ATOM 846 C CA . ASP A 1 197 ? -35.618 12.590 -5.540 1.00 27.22 405 ASP A CA 1
ATOM 847 C C . ASP A 1 197 ? -36.291 11.577 -4.553 1.00 27.59 405 ASP A C 1
ATOM 848 O O . ASP A 1 197 ? -37.364 11.849 -3.958 1.00 29.33 405 ASP A O 1
ATOM 853 N N . ILE A 1 198 ? -35.615 10.461 -4.319 1.00 26.91 406 ILE A N 1
ATOM 854 C CA . ILE A 1 198 ? -36.092 9.475 -3.380 1.00 27.11 406 ILE A CA 1
ATOM 855 C C . ILE A 1 198 ? -35.978 9.941 -1.917 1.00 27.61 406 ILE A C 1
ATOM 856 O O . ILE A 1 198 ? -36.971 9.880 -1.160 1.00 27.21 406 ILE A O 1
ATOM 861 N N . VAL A 1 199 ? -34.783 10.391 -1.511 1.00 27.77 407 VAL A N 1
ATOM 862 C CA . VAL A 1 199 ? -34.569 10.720 -0.068 1.00 28.05 407 VAL A CA 1
ATOM 863 C C . VAL A 1 199 ? -35.378 11.938 0.331 1.00 29.50 407 VAL A C 1
ATOM 864 O O . VAL A 1 199 ? -35.700 12.094 1.485 1.00 29.08 407 VAL A O 1
ATOM 868 N N . THR A 1 200 ? -35.743 12.814 -0.611 1.00 30.05 408 THR A N 1
ATOM 869 C CA . THR A 1 200 ? -36.591 13.961 -0.249 1.00 31.34 408 THR A CA 1
ATOM 870 C C . THR A 1 200 ? -38.119 13.674 -0.265 1.00 32.78 408 THR A C 1
ATOM 871 O O . THR A 1 200 ? -38.886 14.472 0.225 1.00 34.73 408 THR A O 1
ATOM 875 N N . HIS A 1 201 ? -38.555 12.538 -0.777 1.00 33.52 409 HIS A N 1
ATOM 876 C CA . HIS A 1 201 ? -39.981 12.263 -0.913 1.00 35.09 409 HIS A CA 1
ATOM 877 C C . HIS A 1 201 ? -40.468 10.995 -0.237 1.00 36.11 409 HIS A C 1
ATOM 878 O O . HIS A 1 201 ? -41.655 10.868 -0.070 1.00 36.48 409 HIS A O 1
ATOM 885 N N . THR A 1 202 ? -39.607 10.066 0.141 1.00 36.14 410 THR A N 1
ATOM 886 C CA . THR A 1 202 ? -40.058 8.853 0.852 1.00 38.93 410 THR A CA 1
ATOM 887 C C . THR A 1 202 ? -39.001 8.443 1.831 1.00 36.80 410 THR A C 1
ATOM 888 O O . THR A 1 202 ? -37.922 9.052 1.875 1.00 35.01 410 THR A O 1
ATOM 892 N N . ARG A 1 203 ? -39.309 7.402 2.590 1.00 35.99 411 ARG A N 1
ATOM 893 C CA . ARG A 1 203 ? -38.389 6.818 3.563 1.00 37.09 411 ARG A CA 1
ATOM 894 C C . ARG A 1 203 ? -37.830 5.520 3.042 1.00 33.11 411 ARG A C 1
ATOM 895 O O . ARG A 1 203 ? -38.554 4.592 2.851 1.00 36.22 411 ARG A O 1
ATOM 903 N N . MET A 1 204 ? -36.541 5.407 2.898 1.00 29.65 412 MET A N 1
ATOM 904 C CA . MET A 1 204 ? -35.944 4.137 2.562 1.00 27.46 412 MET A CA 1
ATOM 905 C C . MET A 1 204 ? -35.933 3.229 3.804 1.00 27.00 412 MET A C 1
ATOM 906 O O . MET A 1 204 ? -35.847 3.695 4.913 1.00 25.99 412 MET A O 1
ATOM 911 N N . ASN A 1 205 ? -36.065 1.941 3.617 1.00 25.75 413 ASN A N 1
ATOM 912 C CA . ASN A 1 205 ? -35.874 1.026 4.720 1.00 25.40 413 ASN A CA 1
ATOM 913 C C . ASN A 1 205 ? -34.446 0.546 4.694 1.00 25.31 413 ASN A C 1
ATOM 914 O O . ASN A 1 205 ? -33.673 0.888 3.768 1.00 23.60 413 ASN A O 1
ATOM 919 N N . GLU A 1 206 ? -34.048 -0.235 5.680 1.00 25.83 414 GLU A N 1
ATOM 920 C CA . GLU A 1 206 ? -32.640 -0.564 5.792 1.00 26.30 414 GLU A CA 1
ATOM 921 C C . GLU A 1 206 ? -32.125 -1.551 4.737 1.00 26.58 414 GLU A C 1
ATOM 922 O O . GLU A 1 206 ? -30.942 -1.542 4.421 1.00 25.46 414 GLU A O 1
ATOM 928 N N . GLU A 1 207 ? -33.006 -2.398 4.210 1.00 27.28 415 GLU A N 1
ATOM 929 C CA . GLU A 1 207 ? -32.650 -3.244 3.081 1.00 28.17 415 GLU A CA 1
ATOM 930 C C . GLU A 1 207 ? -32.223 -2.392 1.841 1.00 26.06 415 GLU A C 1
ATOM 931 O O . GLU A 1 207 ? -31.319 -2.722 1.129 1.00 24.45 415 GLU A O 1
ATOM 937 N N . GLN A 1 208 ? -32.975 -1.334 1.606 1.00 24.60 416 GLN A N 1
ATOM 938 C CA . GLN A 1 208 ? -32.728 -0.399 0.563 1.00 23.91 416 GLN A CA 1
ATOM 939 C C . GLN A 1 208 ? -31.477 0.431 0.827 1.00 23.03 416 GLN A C 1
ATOM 940 O O . GLN A 1 208 ? -30.620 0.583 -0.060 1.00 22.93 416 GLN A O 1
ATOM 946 N N . ILE A 1 209 ? -31.350 0.984 2.018 1.00 22.42 417 ILE A N 1
ATOM 947 C CA . ILE A 1 209 ? -30.170 1.740 2.351 1.00 21.99 417 ILE A CA 1
ATOM 948 C C . ILE A 1 209 ? -28.929 0.878 2.158 1.00 22.53 417 ILE A C 1
ATOM 949 O O . ILE A 1 209 ? -27.978 1.329 1.528 1.00 21.80 417 ILE A O 1
ATOM 954 N N . ALA A 1 210 ? -28.948 -0.352 2.666 1.00 23.67 418 ALA A N 1
ATOM 955 C CA . ALA A 1 210 ? -27.792 -1.260 2.555 1.00 24.56 418 ALA A CA 1
ATOM 956 C C . ALA A 1 210 ? -27.462 -1.623 1.086 1.00 25.65 418 ALA A C 1
ATOM 957 O O . ALA A 1 210 ? -26.292 -1.773 0.735 1.00 26.10 418 ALA A O 1
ATOM 959 N N . ALA A 1 211 ? -28.475 -1.739 0.230 1.00 25.93 419 ALA A N 1
ATOM 960 C CA . ALA A 1 211 ? -28.232 -1.998 -1.188 1.00 26.52 419 ALA A CA 1
ATOM 961 C C . ALA A 1 211 ? -27.541 -0.802 -1.873 1.00 26.31 419 ALA A C 1
ATOM 962 O O . ALA A 1 211 ? -26.5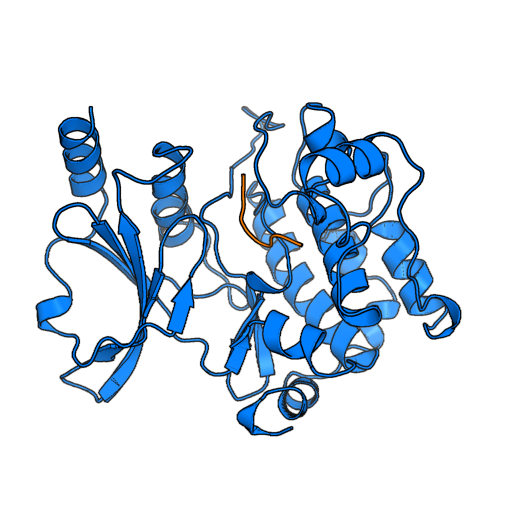86 -1.006 -2.631 1.00 26.04 419 ALA A O 1
ATOM 964 N N . VAL A 1 212 ? -27.989 0.435 -1.583 1.00 25.54 420 VAL A N 1
ATOM 965 C CA . VAL A 1 212 ? -27.306 1.607 -2.084 1.00 25.55 420 VAL A CA 1
ATOM 966 C C . VAL A 1 212 ? -25.859 1.665 -1.593 1.00 25.89 420 VAL A C 1
ATOM 967 O O . VAL A 1 212 ? -24.930 1.867 -2.403 1.00 26.62 420 VAL A O 1
ATOM 971 N N . CYS A 1 213 ? -25.642 1.489 -0.302 1.00 26.23 421 CYS A N 1
ATOM 972 C CA . CYS A 1 213 ? -24.293 1.539 0.244 1.00 27.03 421 CYS A CA 1
ATOM 973 C C . CYS A 1 213 ? -23.352 0.465 -0.344 1.00 28.70 421 CYS A C 1
ATOM 974 O O . CYS A 1 213 ? -22.176 0.718 -0.582 1.00 26.92 421 CYS A O 1
ATOM 977 N N . LEU A 1 214 ? -23.876 -0.738 -0.536 1.00 29.29 422 LEU A N 1
ATOM 978 C CA . LEU A 1 214 ? -23.122 -1.794 -1.167 1.00 31.25 422 LEU A CA 1
ATOM 979 C C . LEU A 1 214 ? -22.696 -1.432 -2.569 1.00 30.05 422 LEU A C 1
ATOM 980 O O . LEU A 1 214 ? -21.560 -1.570 -2.913 1.00 32.88 422 LEU A O 1
ATOM 985 N N . ALA A 1 215 ? -23.613 -0.962 -3.385 1.00 30.12 423 ALA A N 1
ATOM 986 C CA . ALA A 1 215 ? -23.302 -0.584 -4.741 1.00 29.28 423 ALA A CA 1
ATOM 987 C C . ALA A 1 215 ? -22.264 0.557 -4.802 1.00 29.55 423 ALA A C 1
ATOM 988 O O . ALA A 1 215 ? -21.332 0.522 -5.651 1.00 29.70 423 ALA A O 1
ATOM 990 N N . VAL A 1 216 ? -22.448 1.558 -3.941 1.00 27.11 424 VAL A N 1
ATOM 991 C CA . VAL A 1 216 ? -21.532 2.704 -3.862 1.00 25.56 424 VAL A CA 1
ATOM 992 C C . VAL A 1 216 ? -20.170 2.254 -3.420 1.00 25.33 424 VAL A C 1
ATOM 993 O O . VAL A 1 216 ? -19.169 2.660 -4.007 1.00 24.58 424 VAL A O 1
ATOM 997 N N . LEU A 1 217 ? -20.122 1.404 -2.403 1.00 25.83 425 LEU A N 1
ATOM 998 C CA . LEU A 1 217 ? -18.866 0.926 -1.901 1.00 26.49 425 LEU A CA 1
ATOM 999 C C . LEU A 1 217 ? -18.085 0.010 -2.862 1.00 28.31 425 LEU A C 1
ATOM 1000 O O . LEU A 1 217 ? -16.834 -0.015 -2.808 1.00 28.76 425 LEU A O 1
ATOM 1005 N N . GLN A 1 218 ? -18.806 -0.733 -3.688 1.00 29.10 426 GLN A N 1
ATOM 1006 C CA . GLN A 1 218 ? -18.167 -1.544 -4.702 1.00 31.43 426 GLN A CA 1
ATOM 1007 C C . GLN A 1 218 ? -17.447 -0.637 -5.690 1.00 31.26 426 GLN A C 1
ATOM 1008 O O . GLN A 1 218 ? -16.289 -0.908 -6.001 1.00 33.65 426 GLN A O 1
ATOM 1014 N N . ALA A 1 219 ? -18.146 0.385 -6.206 1.00 29.47 427 ALA A N 1
ATOM 1015 C CA . ALA A 1 219 ? -17.570 1.386 -7.071 1.00 28.00 427 ALA A CA 1
ATOM 1016 C C . ALA A 1 219 ? -16.333 2.065 -6.451 1.00 27.71 427 ALA A C 1
ATOM 1017 O O . ALA A 1 219 ? -15.281 2.216 -7.142 1.00 26.96 427 ALA A O 1
ATOM 1019 N N . LEU A 1 220 ? -16.453 2.473 -5.181 1.00 26.51 428 LEU A N 1
ATOM 1020 C CA . LEU A 1 220 ? -15.359 3.168 -4.506 1.00 26.47 428 LEU A CA 1
ATOM 1021 C C . LEU A 1 220 ? -14.144 2.298 -4.225 1.00 27.81 428 LEU A C 1
ATOM 1022 O O . LEU A 1 220 ? -13.009 2.794 -4.353 1.00 27.80 428 LEU A O 1
ATOM 1027 N N . SER A 1 221 ? -14.327 1.019 -3.902 1.00 28.80 429 SER A N 1
ATOM 1028 C CA . SER A 1 221 ? -13.166 0.168 -3.620 1.00 31.11 429 SER A CA 1
ATOM 1029 C C . SER A 1 221 ? -12.242 0.070 -4.852 1.00 31.36 429 SER A C 1
ATOM 1030 O O . SER A 1 221 ? -11.032 0.116 -4.709 1.00 32.31 429 SER A O 1
ATOM 1033 N N . VAL A 1 222 ? -12.851 0.007 -6.026 1.00 31.23 430 VAL A N 1
ATOM 1034 C CA . VAL A 1 222 ? -12.177 -0.124 -7.287 1.00 32.37 430 VAL A CA 1
ATOM 1035 C C . VAL A 1 222 ? -11.567 1.242 -7.655 1.00 32.22 430 VAL A C 1
ATOM 1036 O O . VAL A 1 222 ? -10.378 1.325 -7.992 1.00 32.89 430 VAL A O 1
ATOM 1040 N N . LEU A 1 223 ? -12.370 2.303 -7.581 1.00 30.60 431 LEU A N 1
ATOM 1041 C CA . LEU A 1 223 ? -11.835 3.662 -7.805 1.00 30.17 431 LEU A CA 1
ATOM 1042 C C . LEU A 1 223 ? -10.662 4.026 -6.898 1.00 30.06 431 LEU A C 1
ATOM 1043 O O . LEU A 1 223 ? -9.588 4.423 -7.385 1.00 29.24 431 LEU A O 1
ATOM 1048 N N . HIS A 1 224 ? -10.846 3.849 -5.598 1.00 29.71 432 HIS A N 1
ATOM 1049 C CA . HIS A 1 224 ? -9.795 4.125 -4.641 1.00 29.57 432 HIS A CA 1
ATOM 1050 C C . HIS A 1 224 ? -8.555 3.269 -4.847 1.00 32.21 432 HIS A C 1
ATOM 1051 O O . HIS A 1 224 ? -7.428 3.787 -4.644 1.00 31.58 432 HIS A O 1
ATOM 1058 N N . ALA A 1 225 ? -8.737 2.015 -5.293 1.00 33.58 433 ALA A N 1
ATOM 1059 C CA . ALA A 1 225 ? -7.586 1.121 -5.599 1.00 36.74 433 ALA A CA 1
ATOM 1060 C C . ALA A 1 225 ? -6.704 1.645 -6.728 1.00 37.92 433 ALA A C 1
ATOM 1061 O O . ALA A 1 225 ? -5.518 1.324 -6.785 1.00 40.89 433 ALA A O 1
ATOM 1063 N N . GLN A 1 226 ? -7.292 2.439 -7.612 1.00 38.17 434 GLN A N 1
ATOM 1064 C CA . GLN A 1 226 ? -6.615 3.043 -8.727 1.00 40.07 434 GLN A CA 1
ATOM 1065 C C . GLN A 1 226 ? -6.273 4.516 -8.544 1.00 39.35 434 GLN A C 1
ATOM 1066 O O . GLN A 1 226 ? -6.025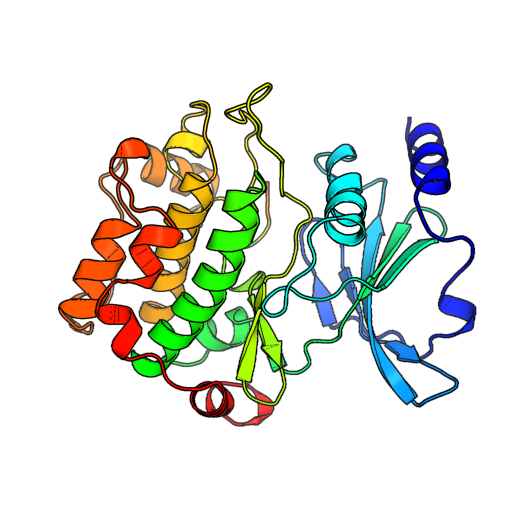 5.217 -9.527 1.00 39.66 434 GLN A O 1
ATOM 1072 N N . GLY A 1 227 ? -6.339 4.982 -7.301 1.00 39.08 435 GLY A N 1
ATOM 1073 C CA . GLY A 1 227 ? -5.996 6.331 -6.918 1.00 37.96 435 GLY A CA 1
ATOM 1074 C C . GLY A 1 227 ? -6.991 7.419 -7.239 1.00 35.93 435 GLY A C 1
ATOM 1075 O O . GLY A 1 227 ? -6.594 8.573 -7.280 1.00 38.01 435 GLY A O 1
ATOM 1076 N N . VAL A 1 228 ? -8.260 7.098 -7.491 1.00 32.30 436 VAL A N 1
ATOM 1077 C CA . VAL A 1 228 ? -9.236 8.129 -7.871 1.00 29.36 436 VAL A CA 1
ATOM 1078 C C . VAL A 1 228 ? -10.108 8.434 -6.662 1.00 27.33 436 VAL A C 1
ATOM 1079 O O . VAL A 1 228 ? -10.653 7.523 -6.070 1.00 26.45 436 VAL A O 1
ATOM 1083 N N . ILE A 1 229 ? -10.165 9.703 -6.271 1.00 25.39 437 ILE A N 1
ATOM 1084 C CA . ILE A 1 229 ? -11.052 10.199 -5.233 1.00 24.94 437 ILE A CA 1
ATOM 1085 C C . ILE A 1 229 ? -12.192 10.931 -5.949 1.00 23.84 437 ILE A C 1
ATOM 1086 O O . ILE A 1 229 ? -11.909 11.795 -6.786 1.00 24.36 437 ILE A O 1
ATOM 1091 N N . HIS A 1 230 ? -13.441 10.559 -5.709 1.00 22.09 438 HIS A N 1
ATOM 1092 C CA . HIS A 1 230 ? -14.590 11.209 -6.363 1.00 21.54 438 HIS A CA 1
ATOM 1093 C C . HIS A 1 230 ? -14.795 12.672 -5.947 1.00 21.36 438 HIS A C 1
ATOM 1094 O O . HIS A 1 230 ? -15.018 13.568 -6.791 1.00 21.16 438 HIS A O 1
ATOM 1101 N N . ARG A 1 231 ? -14.771 12.890 -4.638 1.00 21.98 439 ARG A N 1
ATOM 1102 C CA . ARG A 1 231 ? -14.867 14.193 -3.979 1.00 22.80 439 ARG A CA 1
ATOM 1103 C C . ARG A 1 231 ? -16.212 14.890 -4.025 1.00 22.59 439 ARG A C 1
ATOM 1104 O O . ARG A 1 231 ? -16.351 15.984 -3.488 1.00 24.10 439 ARG A O 1
ATOM 1112 N N . ASN A 1 232 ? -17.230 14.226 -4.526 1.00 22.40 440 ASN A N 1
ATOM 1113 C CA . ASN A 1 232 ? -18.562 14.799 -4.581 1.00 22.87 440 ASN A CA 1
ATOM 1114 C C . ASN A 1 232 ? -19.662 13.756 -4.331 1.00 22.27 440 ASN A C 1
ATOM 1115 O O . ASN A 1 232 ? -20.741 13.809 -4.917 1.00 22.43 440 ASN A O 1
ATOM 1120 N N . ILE A 1 233 ? -19.396 12.830 -3.414 1.00 21.70 441 ILE A N 1
ATOM 1121 C CA . ILE A 1 233 ? -20.370 11.824 -3.052 1.00 21.74 441 ILE A CA 1
ATOM 1122 C C . ILE A 1 233 ? -21.494 12.519 -2.284 1.00 21.42 441 ILE A C 1
ATOM 1123 O O . ILE A 1 233 ? -21.255 13.249 -1.311 1.00 20.52 441 ILE A O 1
ATOM 1128 N N . LYS A 1 234 ? -22.695 12.360 -2.811 1.00 21.17 442 LYS A N 1
ATOM 1129 C CA . LYS A 1 234 ? -23.924 12.777 -2.205 1.00 21.52 442 LYS A CA 1
ATOM 1130 C C . LYS A 1 234 ? -25.065 12.142 -2.986 1.00 20.80 442 LYS A C 1
ATOM 1131 O O . LYS A 1 234 ? -24.835 11.600 -4.066 1.00 19.88 442 LYS A O 1
ATOM 1137 N N . SER A 1 235 ? -26.293 12.271 -2.508 1.00 20.63 443 SER A N 1
ATOM 1138 C CA . SER A 1 235 ? -27.424 11.595 -3.183 1.00 21.05 443 SER A CA 1
ATOM 1139 C C . SER A 1 235 ? -27.596 12.028 -4.672 1.00 21.76 443 SER A C 1
ATOM 1140 O O . SER A 1 235 ? -28.015 11.222 -5.504 1.00 20.09 443 SER A O 1
ATOM 1143 N N . ASP A 1 236 ? -27.251 13.279 -4.971 1.00 22.21 444 ASP A N 1
ATOM 1144 C CA . ASP A 1 236 ? -27.379 13.819 -6.341 1.00 23.83 444 ASP A CA 1
ATOM 1145 C C . ASP A 1 236 ? -26.443 13.139 -7.328 1.00 23.51 444 ASP A C 1
ATOM 1146 O O . ASP A 1 236 ? -26.745 13.111 -8.520 1.00 23.80 444 ASP A O 1
ATOM 1151 N N . SER A 1 237 ? -25.336 12.561 -6.844 1.00 22.38 445 SER A N 1
ATOM 1152 C CA . SER A 1 237 ? -24.387 11.861 -7.669 1.00 22.39 445 SER A CA 1
ATOM 1153 C C . SER A 1 237 ? -24.664 10.378 -7.865 1.00 23.50 445 SER A C 1
ATOM 1154 O O . SER A 1 237 ? -23.880 9.682 -8.552 1.00 23.46 445 SER A O 1
ATOM 1157 N N . ILE A 1 238 ? -25.740 9.866 -7.267 1.00 23.33 446 ILE A N 1
ATOM 1158 C CA . ILE A 1 238 ? -26.053 8.467 -7.340 1.00 24.20 446 ILE A CA 1
ATOM 1159 C C . ILE A 1 238 ? -27.318 8.355 -8.184 1.00 24.25 446 ILE A C 1
ATOM 1160 O O . ILE A 1 238 ? -28.358 8.929 -7.880 1.00 23.81 446 ILE A O 1
ATOM 1165 N N . LEU A 1 239 ? -27.208 7.613 -9.260 1.00 24.97 447 LEU A N 1
ATOM 1166 C CA . LEU A 1 239 ? -28.283 7.520 -10.202 1.00 25.69 447 LEU A CA 1
ATOM 1167 C C . LEU A 1 239 ? -28.819 6.096 -10.242 1.00 25.86 447 LEU A C 1
ATOM 1168 O O . LEU A 1 239 ? -28.103 5.167 -9.971 1.00 25.00 447 LEU A O 1
ATOM 1173 N N . LEU A 1 240 ? -30.069 5.972 -10.696 1.00 27.15 448 LEU A N 1
ATOM 1174 C CA . LEU A 1 240 ? -30.755 4.696 -10.803 1.00 28.39 448 LEU A CA 1
ATOM 1175 C C . LEU A 1 240 ? -31.256 4.396 -12.244 1.00 28.28 448 LEU A C 1
ATOM 1176 O O . LEU A 1 240 ? -31.733 5.277 -12.979 1.00 28.34 448 LEU A O 1
ATOM 1181 N N . THR A 1 241 ? -31.244 3.137 -12.565 1.00 30.30 449 THR A N 1
ATOM 1182 C CA . THR A 1 241 ? -32.043 2.609 -13.699 1.00 33.33 449 THR A CA 1
ATOM 1183 C C . THR A 1 241 ? -33.533 2.376 -13.362 1.00 35.10 449 THR A C 1
ATOM 1184 O O . THR A 1 241 ? -33.957 2.400 -12.192 1.00 33.91 449 THR A O 1
ATOM 1188 N N . HIS A 1 242 ? -34.327 2.072 -14.394 1.00 35.42 450 HIS A N 1
ATOM 1189 C CA . HIS A 1 242 ? -35.748 1.783 -14.186 1.00 36.67 450 HIS A CA 1
ATOM 1190 C C . HIS A 1 242 ? -35.926 0.506 -13.349 1.00 35.96 450 HIS A C 1
ATOM 1191 O O . HIS A 1 242 ? -36.967 0.375 -12.719 1.00 34.96 450 HIS A O 1
ATOM 1198 N N . ASP A 1 243 ? -34.959 -0.429 -13.399 1.00 35.43 451 ASP A N 1
ATOM 1199 C CA . ASP A 1 243 ? -35.025 -1.664 -12.622 1.00 39.33 451 ASP A CA 1
ATOM 1200 C C . ASP A 1 243 ? -34.246 -1.654 -11.273 1.00 40.15 451 ASP A C 1
ATOM 1201 O O . ASP A 1 243 ? -34.006 -2.743 -10.669 1.00 38.80 451 ASP A O 1
ATOM 1206 N N . GLY A 1 244 ? -33.884 -0.443 -10.800 1.00 37.47 452 GLY A N 1
ATOM 1207 C CA . GLY A 1 244 ? -33.299 -0.252 -9.477 1.00 36.81 452 GLY A CA 1
ATOM 1208 C C . GLY A 1 244 ? -31.820 -0.505 -9.312 1.00 36.48 452 GLY A C 1
ATOM 1209 O O . GLY A 1 244 ? -31.339 -0.587 -8.203 1.00 36.22 452 GLY A O 1
ATOM 1210 N N . ARG A 1 245 ? -31.078 -0.594 -10.405 1.00 37.13 453 ARG A N 1
ATOM 1211 C CA . ARG A 1 245 ? -29.602 -0.697 -10.337 1.00 37.27 453 ARG A CA 1
ATOM 1212 C C . ARG A 1 245 ? -28.992 0.709 -10.018 1.00 34.71 453 ARG A C 1
ATOM 1213 O O . ARG A 1 245 ? -29.558 1.720 -10.435 1.00 35.35 453 ARG A O 1
ATOM 1221 N N . VAL A 1 246 ? -27.872 0.734 -9.281 1.00 31.62 454 VAL A N 1
ATOM 1222 C CA . VAL A 1 246 ? -27.317 1.947 -8.618 1.00 31.03 454 VAL A CA 1
ATOM 1223 C C . VAL A 1 246 ? -25.957 2.257 -9.222 1.00 29.02 454 VAL A C 1
ATOM 1224 O O . VAL A 1 246 ? -25.073 1.407 -9.252 1.00 28.89 454 VAL A O 1
ATOM 1228 N N . LYS A 1 247 ? -25.809 3.461 -9.765 1.00 27.46 455 LYS A N 1
ATOM 1229 C CA . LYS A 1 247 ? -24.543 3.833 -10.329 1.00 27.44 455 LYS A CA 1
ATOM 1230 C C . LYS A 1 247 ? -24.054 5.196 -9.848 1.00 25.80 455 LYS A C 1
ATOM 1231 O O . LYS A 1 247 ? -24.830 6.144 -9.611 1.00 25.30 455 LYS A O 1
ATOM 1237 N N . LEU A 1 248 ? -22.748 5.268 -9.767 1.00 24.73 456 LEU A N 1
ATOM 1238 C CA . LEU A 1 248 ? -22.047 6.457 -9.406 1.00 24.83 456 LEU A CA 1
ATOM 1239 C C . LEU A 1 248 ? -21.801 7.338 -10.592 1.00 24.00 456 LEU A C 1
ATOM 1240 O O . LEU A 1 248 ? -21.307 6.877 -11.646 1.00 22.18 456 LEU A O 1
ATOM 1245 N N . SER A 1 249 ? -22.171 8.594 -10.428 1.00 25.05 457 SER A N 1
ATOM 1246 C CA . SER A 1 249 ? -22.041 9.589 -11.452 1.00 27.09 457 SER A CA 1
ATOM 1247 C C . SER A 1 249 ? -21.296 10.861 -11.044 1.00 27.65 457 SER A C 1
ATOM 1248 O O . SER A 1 249 ? -20.937 11.016 -9.890 1.00 25.58 457 SER A O 1
ATOM 1251 N N . ASP A 1 250 ? -21.181 11.806 -11.994 1.00 27.28 458 ASP A N 1
ATOM 1252 C CA . ASP A 1 250 ? -20.606 13.146 -11.782 1.00 29.15 458 ASP A CA 1
ATOM 1253 C C . ASP A 1 250 ? -19.206 13.166 -11.190 1.00 26.85 458 ASP A C 1
ATOM 1254 O O . ASP A 1 250 ? -18.960 13.492 -10.029 1.00 25.44 458 ASP A O 1
ATOM 1259 N N . PHE A 1 251 ? -18.278 12.818 -12.033 1.00 26.48 459 PHE A N 1
ATOM 1260 C CA . PHE A 1 251 ? -16.879 12.814 -11.740 1.00 26.35 459 PHE A CA 1
ATOM 1261 C C . PHE A 1 251 ? -16.203 14.132 -12.057 1.00 26.95 459 PHE A C 1
ATOM 1262 O O . PHE A 1 251 ? -14.977 14.182 -12.114 1.00 27.78 459 PHE A O 1
ATOM 1270 N N . GLY A 1 252 ? -16.958 15.202 -12.253 1.00 26.21 460 GLY A N 1
ATOM 1271 C CA . GLY A 1 252 ? -16.333 16.477 -12.547 1.00 28.71 460 GLY A CA 1
ATOM 1272 C C . GLY A 1 252 ? -15.341 17.064 -11.510 1.00 30.00 460 GLY A C 1
ATOM 1273 O O . GLY A 1 252 ? -14.500 17.961 -11.843 1.00 29.44 460 GLY A O 1
ATOM 1274 N N . PHE A 1 253 ? -15.413 16.580 -10.268 1.00 29.28 461 PHE A N 1
ATOM 1275 C CA . PHE A 1 253 ? -14.603 17.106 -9.183 1.00 29.80 461 PHE A CA 1
ATOM 1276 C C . PHE A 1 253 ? -13.588 16.100 -8.725 1.00 28.42 461 PHE A C 1
ATOM 1277 O O . PHE A 1 253 ? -12.924 16.320 -7.738 1.00 28.26 461 PHE A O 1
ATOM 1285 N N . CYS A 1 254 ? -13.437 14.980 -9.417 1.00 27.72 462 CYS A N 1
ATOM 1286 C CA . CYS A 1 254 ? -12.511 13.984 -8.913 1.00 29.42 462 CYS A CA 1
ATOM 1287 C C . CYS A 1 254 ? -11.042 14.410 -9.054 1.00 29.52 462 CYS A C 1
ATOM 1288 O O . CYS A 1 254 ? -10.727 15.388 -9.701 1.00 28.45 462 CYS A O 1
ATOM 1291 N N . ALA A 1 255 ? -10.155 13.649 -8.435 1.00 30.59 463 ALA A N 1
ATOM 1292 C CA . ALA A 1 255 ? -8.706 13.866 -8.527 1.00 32.49 463 ALA A CA 1
ATOM 1293 C C . ALA A 1 255 ? -8.001 12.530 -8.397 1.00 33.84 463 ALA A C 1
ATOM 1294 O O . ALA A 1 255 ? -8.568 11.563 -7.846 1.00 32.12 463 ALA A O 1
ATOM 1296 N N . GLN A 1 256 ? -6.751 12.485 -8.833 1.00 33.35 464 GLN A N 1
ATOM 1297 C CA . GLN A 1 256 ? -5.938 11.299 -8.662 1.00 35.47 464 GLN A CA 1
ATOM 1298 C C . GLN A 1 256 ? -4.832 11.443 -7.663 1.00 34.91 464 GLN A C 1
ATOM 1299 O O . GLN A 1 256 ? -4.281 12.523 -7.534 1.00 35.50 464 GLN A O 1
ATOM 1305 N N . VAL A 1 257 ? -4.506 10.345 -6.978 1.00 34.86 465 VAL A N 1
ATOM 1306 C CA . VAL A 1 257 ? -3.359 10.237 -6.084 1.00 36.53 465 VAL A CA 1
ATOM 1307 C C . VAL A 1 257 ? -2.467 9.060 -6.491 1.00 37.52 465 VAL A C 1
ATOM 1308 O O . VAL A 1 257 ? -2.896 8.212 -7.245 1.00 38.30 465 VAL A O 1
ATOM 1312 N N . SER A 1 258 ? -1.243 9.012 -5.986 1.00 38.42 466 SER A N 1
ATOM 1313 C CA . SER A 1 258 ? -0.257 8.052 -6.470 1.00 40.64 466 SER A CA 1
ATOM 1314 C C . SER A 1 258 ? 0.866 8.058 -5.502 1.00 43.79 466 SER A C 1
ATOM 1315 O O . SER A 1 258 ? 0.910 8.898 -4.605 1.00 43.24 466 SER A O 1
ATOM 1318 N N . LYS A 1 259 ? 1.822 7.167 -5.726 1.00 46.92 467 LYS A N 1
ATOM 1319 C CA . LYS A 1 259 ? 3.045 7.187 -4.956 1.00 49.43 467 LYS A CA 1
ATOM 1320 C C . LYS A 1 259 ? 3.667 8.581 -5.025 1.00 48.10 467 LYS A C 1
ATOM 1321 O O . LYS A 1 259 ? 4.127 9.121 -4.027 1.00 47.20 467 LYS A O 1
ATOM 1327 N N . GLU A 1 260 ? 3.637 9.186 -6.201 1.00 47.10 468 GLU A N 1
ATOM 1328 C CA . GLU A 1 260 ? 4.252 10.492 -6.379 1.00 47.41 468 GLU A CA 1
ATOM 1329 C C . GLU A 1 260 ? 3.432 11.642 -5.773 1.00 45.56 468 GLU A C 1
ATOM 1330 O O . GLU A 1 260 ? 4.009 12.628 -5.303 1.00 45.13 468 GLU A O 1
ATOM 1336 N N . VAL A 1 261 ? 2.102 11.510 -5.762 1.00 42.07 469 VAL A N 1
ATOM 1337 C CA . VAL A 1 261 ? 1.218 12.556 -5.234 1.00 40.78 469 VAL A CA 1
ATOM 1338 C C . VAL A 1 261 ? 0.232 11.863 -4.301 1.00 40.14 469 VAL A C 1
ATOM 1339 O O . VAL A 1 261 ? -0.871 11.553 -4.720 1.00 36.37 469 VAL A O 1
ATOM 1343 N N . PRO A 1 262 ? 0.649 11.574 -3.052 1.00 42.89 470 PRO A N 1
ATOM 1344 C CA . PRO A 1 262 ? -0.197 10.709 -2.213 1.00 43.98 470 PRO A CA 1
ATOM 1345 C C . PRO A 1 262 ? -1.446 11.369 -1.595 1.00 43.62 470 PRO A C 1
ATOM 1346 O O . PRO A 1 262 ? -2.383 10.670 -1.314 1.00 45.30 470 PRO A O 1
ATOM 1350 N N . ARG A 1 263 ? -1.429 12.677 -1.357 1.00 43.48 471 ARG A N 1
ATOM 1351 C CA . ARG A 1 263 ? -2.570 13.413 -0.823 1.00 42.29 471 ARG A CA 1
ATOM 1352 C C . ARG A 1 263 ? -2.900 14.599 -1.744 1.00 39.57 471 ARG A C 1
ATOM 1353 O O . ARG A 1 263 ? -2.034 15.099 -2.429 1.00 38.40 471 ARG A O 1
ATOM 1361 N N . ARG A 1 264 ? -4.152 15.034 -1.758 1.00 36.05 472 ARG A N 1
ATOM 1362 C CA . ARG A 1 264 ? -4.588 16.253 -2.441 1.00 33.72 472 ARG A CA 1
ATOM 1363 C C . ARG A 1 264 ? -4.836 17.327 -1.402 1.00 34.63 472 ARG A C 1
ATOM 1364 O O . ARG A 1 264 ? -5.051 17.015 -0.192 1.00 33.21 472 ARG A O 1
ATOM 1372 N N . LYS A 1 265 ? -4.852 18.576 -1.868 1.00 35.10 473 LYS A N 1
ATOM 1373 C CA . LYS A 1 265 ? -5.007 19.736 -1.003 1.00 37.33 473 LYS A CA 1
ATOM 1374 C C . LYS A 1 265 ? -6.194 20.635 -1.353 1.00 35.77 473 LYS A C 1
ATOM 1375 O O . LYS A 1 265 ? -6.482 21.545 -0.586 1.00 36.89 473 LYS A O 1
ATOM 1381 N N . GLU A 1 266 ? -6.879 20.415 -2.469 1.00 33.01 474 GLU A N 1
ATOM 1382 C CA . GLU A 1 266 ? -7.852 21.405 -2.922 1.00 33.74 474 GLU A CA 1
ATOM 1383 C C . GLU A 1 266 ? -9.168 21.371 -2.132 1.00 32.88 474 GLU A C 1
ATOM 1384 O O . GLU A 1 266 ? -9.581 20.320 -1.606 1.00 32.85 474 GLU A O 1
ATOM 1390 N N . LEU A 1 267 ? -9.811 22.533 -2.034 1.00 33.19 475 LEU A N 1
ATOM 1391 C CA . LEU A 1 267 ? -11.087 22.649 -1.351 1.00 33.18 475 LEU A CA 1
ATOM 1392 C C . LEU A 1 267 ? -12.165 22.413 -2.384 1.00 31.98 475 LEU A C 1
ATOM 1393 O O . LEU A 1 267 ? -12.567 23.317 -3.113 1.00 32.17 475 LEU A O 1
ATOM 1398 N N . VAL A 1 268 ? -12.624 21.174 -2.461 1.00 30.47 476 VAL A N 1
ATOM 1399 C CA . VAL A 1 268 ? -13.531 20.790 -3.504 1.00 30.27 476 VAL A CA 1
ATOM 1400 C C . VAL A 1 268 ? -14.610 19.891 -2.904 1.00 29.55 476 VAL A C 1
ATOM 1401 O O . VAL A 1 268 ? -14.296 19.022 -2.112 1.00 29.50 476 VAL A O 1
ATOM 1405 N N . GLY A 1 269 ? -15.859 20.090 -3.309 1.00 29.45 477 GLY A N 1
ATOM 1406 C CA . GLY A 1 269 ? -17.006 19.259 -2.847 1.00 29.80 477 GLY A CA 1
ATOM 1407 C C . GLY A 1 269 ? -18.229 20.103 -2.615 1.00 28.67 477 GLY A C 1
ATOM 1408 O O . GLY A 1 269 ? -18.266 21.198 -3.067 1.00 30.02 477 GLY A O 1
ATOM 1409 N N . THR A 1 270 ? -19.218 19.569 -1.908 1.00 28.31 478 THR A N 1
ATOM 1410 C CA . THR A 1 270 ? -20.432 20.275 -1.573 1.00 28.21 478 THR A CA 1
ATOM 1411 C C . THR A 1 270 ? -20.416 20.419 -0.092 1.00 29.05 478 THR A C 1
ATOM 1412 O O . THR A 1 270 ? -20.259 19.406 0.630 1.00 29.35 478 THR A O 1
ATOM 1416 N N . PRO A 1 271 ? -20.526 21.674 0.393 1.00 29.55 479 PRO A N 1
ATOM 1417 C CA . PRO A 1 271 ? -20.309 22.031 1.795 1.00 28.90 479 PRO A CA 1
ATOM 1418 C C . PRO A 1 271 ? -20.769 21.028 2.852 1.00 27.23 479 PRO A C 1
ATOM 1419 O O . PRO A 1 271 ? -19.940 20.538 3.610 1.00 26.85 479 PRO A O 1
ATOM 1423 N N . TYR A 1 272 ? -22.046 20.665 2.837 1.00 26.49 480 TYR A N 1
ATOM 1424 C CA . TYR A 1 272 ? -22.636 19.818 3.874 1.00 26.24 480 TYR A CA 1
ATOM 1425 C C . TYR A 1 272 ? -22.073 18.395 3.885 1.00 25.11 480 TYR A C 1
ATOM 1426 O O . TYR A 1 272 ? -22.140 17.728 4.893 1.00 25.06 480 TYR A O 1
ATOM 1435 N N . TRP A 1 273 ? -21.480 17.964 2.778 1.00 23.65 481 TRP A N 1
ATOM 1436 C CA . TRP A 1 273 ? -20.942 16.629 2.640 1.00 23.61 481 TRP A CA 1
ATOM 1437 C C . TRP A 1 273 ? -19.461 16.539 2.754 1.00 23.94 481 TRP A C 1
ATOM 1438 O O . TRP A 1 273 ? -18.947 15.429 2.711 1.00 24.31 481 TRP A O 1
ATOM 1449 N N . MET A 1 274 ? -18.757 17.666 2.889 1.00 24.98 482 MET A N 1
ATOM 1450 C CA . MET A 1 274 ? -17.303 17.631 2.954 1.00 25.80 482 MET A CA 1
ATOM 1451 C C . MET A 1 274 ? -16.746 17.053 4.248 1.00 26.13 482 MET A C 1
ATOM 1452 O O . MET A 1 274 ? -17.251 17.339 5.343 1.00 25.29 482 MET A O 1
ATOM 1457 N N . ALA A 1 275 ? -15.664 16.297 4.119 1.00 25.69 483 ALA A N 1
ATOM 1458 C CA . ALA A 1 275 ? -14.980 15.734 5.259 1.00 27.22 483 ALA A CA 1
ATOM 1459 C C . ALA A 1 275 ? -14.266 16.828 6.063 1.00 29.03 483 ALA A C 1
ATOM 1460 O O . ALA A 1 275 ? -13.809 17.802 5.500 1.00 29.45 483 ALA A O 1
ATOM 1462 N N . PRO A 1 276 ? -14.187 16.673 7.385 1.00 31.00 484 PRO A N 1
ATOM 1463 C CA . PRO A 1 276 ? -13.611 17.712 8.240 1.00 32.31 484 PRO A CA 1
ATOM 1464 C C . PRO A 1 276 ? -12.170 18.001 7.914 1.00 33.40 484 PRO A C 1
ATOM 1465 O O . PRO A 1 276 ? -11.813 19.160 7.852 1.00 34.30 484 PRO A O 1
ATOM 1469 N N . GLU A 1 277 ? -11.362 16.965 7.655 1.00 33.96 485 GLU A N 1
ATOM 1470 C CA . GLU A 1 277 ? -9.961 17.184 7.227 1.00 33.97 485 GLU A CA 1
ATOM 1471 C C . GLU A 1 277 ? -9.843 17.999 5.950 1.00 33.08 485 GLU A C 1
ATOM 1472 O O . GLU A 1 277 ? -8.943 18.814 5.826 1.00 35.13 485 GLU A O 1
ATOM 1478 N N . LEU A 1 278 ? -10.735 17.776 4.991 1.00 31.47 486 LEU A N 1
ATOM 1479 C CA . LEU A 1 278 ? -10.766 18.567 3.775 1.00 30.69 486 LEU A CA 1
ATOM 1480 C C . LEU A 1 278 ? -11.178 20.016 4.065 1.00 30.37 486 LEU A C 1
ATOM 1481 O O . LEU A 1 278 ? -10.605 20.947 3.524 1.00 30.43 486 LEU A O 1
ATOM 1486 N N . ILE A 1 279 ? -12.174 20.216 4.917 1.00 30.10 487 ILE A N 1
ATOM 1487 C CA . ILE A 1 279 ? -12.543 21.588 5.354 1.00 31.29 487 ILE A CA 1
ATOM 1488 C C . ILE A 1 279 ? -11.390 22.243 6.120 1.00 32.72 487 ILE A C 1
ATOM 1489 O O . ILE A 1 279 ? -11.160 23.414 5.964 1.00 33.61 487 ILE A O 1
ATOM 1494 N N . SER A 1 280 ? -10.654 21.480 6.925 1.00 34.10 488 SER A N 1
ATOM 1495 C CA . SER A 1 280 ? -9.494 22.002 7.654 1.00 36.27 488 SER A CA 1
ATOM 1496 C C . SER A 1 280 ? -8.246 22.286 6.808 1.00 36.88 488 SER A C 1
ATOM 1497 O O . SER A 1 280 ? -7.247 22.780 7.344 1.00 37.37 488 SER A O 1
ATOM 1500 N N . ARG A 1 281 ? -8.289 21.932 5.526 1.00 36.12 489 ARG A N 1
ATOM 1501 C CA . ARG A 1 281 ? -7.176 22.044 4.589 1.00 36.73 489 ARG A CA 1
ATOM 1502 C C . ARG A 1 281 ? -5.965 21.189 5.006 1.00 37.88 489 ARG A C 1
ATOM 1503 O O . ARG A 1 281 ? -4.826 21.568 4.799 1.00 38.71 489 ARG A O 1
ATOM 1511 N N . LEU A 1 282 ? -6.213 20.042 5.615 1.00 38.86 490 LEU A N 1
ATOM 1512 C CA . LEU A 1 282 ? -5.188 19.022 5.761 1.00 40.16 490 LEU A CA 1
ATOM 1513 C C . LEU A 1 282 ? -5.060 18.247 4.450 1.00 38.54 490 LEU A C 1
ATOM 1514 O O . LEU A 1 282 ? -6.046 18.026 3.785 1.00 40.01 490 LEU A O 1
ATOM 1519 N N . PRO A 1 283 ? -3.837 17.868 4.038 1.00 37.69 491 PRO A N 1
ATOM 1520 C CA . PRO A 1 283 ? -3.756 16.977 2.885 1.00 35.28 491 PRO A CA 1
ATOM 1521 C C . PRO A 1 283 ? -4.585 15.714 3.140 1.00 34.38 491 PRO A C 1
ATOM 1522 O O . PRO A 1 283 ? -4.540 15.180 4.247 1.00 34.55 491 PRO A O 1
ATOM 1526 N N . TYR A 1 284 ? -5.317 15.240 2.139 1.00 32.25 492 TYR A N 1
ATOM 1527 C CA . TYR A 1 284 ? -6.325 14.210 2.314 1.00 30.78 492 TYR A CA 1
ATOM 1528 C C . TYR A 1 284 ? -6.267 13.246 1.173 1.00 31.19 492 TYR A C 1
ATOM 1529 O O . TYR A 1 284 ? -5.668 13.531 0.110 1.00 31.24 492 TYR A O 1
ATOM 1538 N N . GLY A 1 285 ? -6.917 12.102 1.376 1.00 30.92 493 GLY A N 1
ATOM 1539 C CA . GLY A 1 285 ? -6.971 11.065 0.367 1.00 30.08 493 GLY A CA 1
ATOM 1540 C C . GLY A 1 285 ? -8.363 10.523 0.154 1.00 29.63 493 GLY A C 1
ATOM 1541 O O . GLY A 1 285 ? -9.345 11.204 0.438 1.00 28.72 493 GLY A O 1
ATOM 1542 N N . PRO A 1 286 ? -8.451 9.271 -0.326 1.00 29.97 494 PRO A N 1
ATOM 1543 C CA . PRO A 1 286 ? -9.721 8.587 -0.606 1.00 29.38 494 PRO A CA 1
ATOM 1544 C C . PRO A 1 286 ? -10.682 8.574 0.571 1.00 28.93 494 PRO A C 1
ATOM 1545 O O . PRO A 1 286 ? -11.879 8.496 0.376 1.00 28.59 494 PRO A O 1
ATOM 1549 N N . GLU A 1 287 ? -10.142 8.664 1.780 1.00 29.39 495 GLU A N 1
ATOM 1550 C CA . GLU A 1 287 ? -10.937 8.666 2.993 1.00 30.04 495 GLU A CA 1
ATOM 1551 C C . GLU A 1 287 ? -12.062 9.716 2.989 1.00 27.84 495 GLU A C 1
ATOM 1552 O O . GLU A 1 287 ? -13.054 9.524 3.662 1.00 26.32 495 GLU A O 1
ATOM 1558 N N . VAL A 1 288 ? -11.910 10.804 2.239 1.00 26.59 496 VAL A N 1
ATOM 1559 C CA . VAL A 1 288 ? -12.937 11.855 2.192 1.00 25.11 496 VAL A CA 1
ATOM 1560 C C . VAL A 1 288 ? -14.219 11.359 1.575 1.00 24.17 496 VAL A C 1
ATOM 1561 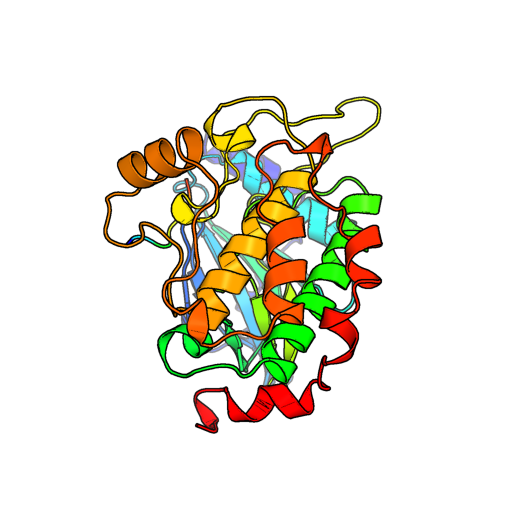O O . VAL A 1 288 ? -15.283 11.791 1.990 1.00 24.04 496 VAL A O 1
ATOM 1565 N N . ASP A 1 289 ? -14.134 10.454 0.615 1.00 23.29 497 ASP A N 1
ATOM 1566 C CA . ASP A 1 289 ? -15.323 9.840 0.044 1.00 22.91 497 ASP A CA 1
ATOM 1567 C C . ASP A 1 289 ? -16.124 8.992 1.051 1.00 23.38 497 ASP A C 1
ATOM 1568 O O . ASP A 1 289 ? -17.361 8.885 0.933 1.00 22.80 497 ASP A O 1
ATOM 1573 N N . ILE A 1 290 ? -15.415 8.320 1.966 1.00 23.49 498 ILE A N 1
ATOM 1574 C CA . ILE A 1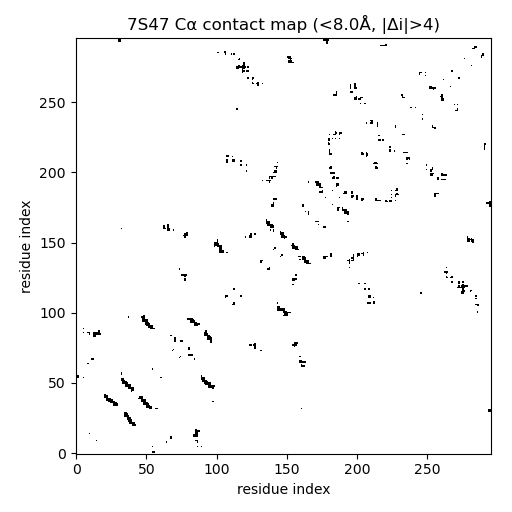 290 ? -16.046 7.507 2.981 1.00 23.77 498 ILE A CA 1
ATOM 1575 C C . ILE A 1 290 ? -16.813 8.401 3.959 1.00 23.56 498 ILE A C 1
ATOM 1576 O O . ILE A 1 290 ? -17.947 8.055 4.349 1.00 23.06 498 ILE A O 1
ATOM 1581 N N . TRP A 1 291 ? -16.237 9.545 4.355 1.00 22.87 499 TRP A N 1
ATOM 1582 C CA . TRP A 1 291 ? -16.988 10.497 5.185 1.00 23.06 499 TRP A CA 1
ATOM 1583 C C . TRP A 1 291 ? -18.243 10.980 4.460 1.00 21.98 499 TRP A C 1
ATOM 1584 O O . TRP A 1 291 ? -19.321 11.008 5.043 1.00 21.40 499 TRP A O 1
ATOM 1595 N N . SER A 1 292 ? -18.082 11.387 3.207 1.00 20.73 500 SER A N 1
ATOM 1596 C CA . SER A 1 292 ? -19.213 11.925 2.402 1.00 20.02 500 SER A CA 1
ATOM 1597 C C . SER A 1 292 ? -20.316 10.844 2.236 1.00 19.56 500 SER A C 1
ATOM 1598 O O . SER A 1 292 ? -21.514 11.142 2.271 1.00 18.66 500 SER A O 1
ATOM 1601 N N . LEU A 1 293 ? -19.902 9.593 2.107 1.00 20.21 501 LEU A N 1
ATOM 1602 C CA . LEU A 1 293 ? -20.837 8.488 2.098 1.00 20.62 501 LEU A CA 1
ATOM 1603 C C . LEU A 1 293 ? -21.655 8.394 3.409 1.00 20.75 501 LEU A C 1
ATOM 1604 O O . LEU A 1 293 ? -22.847 8.175 3.374 1.00 20.55 501 LEU A O 1
ATOM 1609 N N . GLY A 1 294 ? -21.009 8.574 4.545 1.00 21.24 502 GLY A N 1
ATOM 1610 C CA . GLY A 1 294 ? -21.720 8.635 5.799 1.00 21.69 502 GLY A CA 1
ATOM 1611 C C . GLY A 1 294 ? -22.771 9.744 5.848 1.00 21.33 502 GLY A C 1
ATOM 1612 O O . GLY A 1 294 ? -23.814 9.574 6.433 1.00 20.58 502 GLY A O 1
ATOM 1613 N N . ILE A 1 295 ? -22.455 10.900 5.256 1.00 20.79 503 ILE A N 1
ATOM 1614 C CA . ILE A 1 295 ? -23.407 11.986 5.214 1.00 20.59 503 ILE A CA 1
ATOM 1615 C C . ILE A 1 295 ? -24.574 11.592 4.316 1.00 20.33 503 ILE A C 1
ATOM 1616 O O . ILE A 1 295 ? -25.713 11.934 4.591 1.00 19.74 503 ILE A O 1
ATOM 1621 N N . MET A 1 296 ? -24.295 10.853 3.250 1.00 20.67 504 MET A N 1
ATOM 1622 C CA . MET A 1 296 ? -25.355 10.333 2.412 1.00 21.05 504 MET A CA 1
ATOM 1623 C C . MET A 1 296 ? -26.233 9.302 3.142 1.00 20.58 504 MET A C 1
ATOM 1624 O O . MET A 1 296 ? -27.427 9.237 2.905 1.00 20.21 504 MET A O 1
ATOM 1629 N N . VAL A 1 297 ? -25.664 8.501 4.031 1.00 20.90 505 VAL A N 1
ATOM 1630 C CA . VAL A 1 297 ? -26.478 7.634 4.881 1.00 21.42 505 VAL A CA 1
ATOM 1631 C C . VAL A 1 297 ? -27.398 8.485 5.737 1.00 21.67 505 VAL A C 1
ATOM 1632 O O . VAL A 1 297 ? -28.566 8.187 5.836 1.00 21.72 505 VAL A O 1
ATOM 1636 N N . ILE A 1 298 ? -26.917 9.600 6.266 1.00 22.08 506 ILE A N 1
ATOM 1637 C CA . ILE A 1 298 ? -27.801 10.486 7.027 1.00 22.59 506 ILE A CA 1
ATOM 1638 C C . ILE A 1 298 ? -28.886 11.016 6.124 1.00 22.14 506 ILE A C 1
ATOM 1639 O O . ILE A 1 298 ? -30.025 11.089 6.555 1.00 22.76 506 ILE A O 1
ATOM 1644 N N . GLU A 1 299 ? -28.573 11.363 4.877 1.00 22.02 507 GLU A N 1
ATOM 1645 C CA . GLU A 1 299 ? -29.640 11.747 3.923 1.00 21.90 507 GLU A CA 1
ATOM 1646 C C . GLU A 1 299 ? -30.683 10.665 3.832 1.00 22.05 507 GLU A C 1
ATOM 1647 O O . GLU A 1 299 ? -31.865 10.948 3.841 1.00 23.04 507 GLU A O 1
ATOM 1653 N N . MET A 1 300 ? -30.262 9.429 3.700 1.00 21.99 508 MET A N 1
ATOM 1654 C CA . MET A 1 300 ? -31.217 8.344 3.470 1.00 22.89 508 MET A CA 1
ATOM 1655 C C . MET A 1 300 ? -32.093 8.066 4.714 1.00 24.54 508 MET A C 1
ATOM 1656 O O . MET A 1 300 ? -33.261 7.686 4.580 1.00 26.13 508 MET A O 1
ATOM 1661 N N . VAL A 1 301 ? -31.564 8.340 5.899 1.00 23.89 509 VAL A N 1
ATOM 1662 C CA . VAL A 1 301 ? -32.310 8.158 7.094 1.00 25.35 509 VAL A CA 1
ATOM 1663 C C . VAL A 1 301 ? -33.160 9.396 7.440 1.00 26.36 509 VAL A C 1
ATOM 1664 O O . VAL A 1 301 ? -34.301 9.243 7.865 1.00 26.30 509 VAL A O 1
ATOM 1668 N N . ASP A 1 302 ? -32.578 10.586 7.351 1.00 26.40 510 ASP A N 1
ATOM 1669 C CA . ASP A 1 302 ? -33.189 11.811 7.834 1.00 27.54 510 ASP A CA 1
ATOM 1670 C C . ASP A 1 302 ? -33.832 12.633 6.705 1.00 27.52 510 ASP A C 1
ATOM 1671 O O . ASP A 1 302 ? -34.581 13.542 7.002 1.00 26.71 510 ASP A O 1
ATOM 1676 N N . GLY A 1 303 ? -33.518 12.387 5.427 1.00 26.39 511 GLY A N 1
ATOM 1677 C CA . GLY A 1 303 ? -34.024 13.302 4.357 1.00 27.07 511 GLY A CA 1
ATOM 1678 C C . GLY A 1 303 ? -33.099 14.443 3.943 1.00 28.23 511 GLY A C 1
ATOM 1679 O O . GLY A 1 303 ? -33.214 14.959 2.842 1.00 28.56 511 GLY A O 1
ATOM 1680 N N . GLU A 1 304 ? -32.135 14.791 4.794 1.00 29.36 512 GLU A N 1
ATOM 1681 C CA . GLU A 1 304 ? -31.245 15.898 4.548 1.00 29.84 512 GLU A CA 1
ATOM 1682 C C . GLU A 1 304 ? -29.937 15.692 5.334 1.00 28.55 512 GLU A C 1
ATOM 1683 O O . GLU A 1 304 ? -29.915 14.934 6.313 1.00 25.76 512 GLU A O 1
ATOM 1689 N N . PRO A 1 305 ? -28.838 16.331 4.873 1.00 27.24 513 PRO A N 1
ATOM 1690 C CA . PRO A 1 305 ? -27.582 16.183 5.542 1.00 27.82 513 PRO A CA 1
ATOM 1691 C C . PRO A 1 305 ? -27.638 17.022 6.812 1.00 28.23 513 PRO A C 1
ATOM 1692 O O . PRO A 1 305 ? -28.537 17.821 6.926 1.00 28.26 513 PRO A O 1
ATOM 1696 N N . PRO A 1 306 ? -26.704 16.851 7.737 1.00 29.03 514 PRO A N 1
ATOM 1697 C CA . PRO A 1 306 ? -26.703 17.717 8.927 1.00 30.85 514 PRO A CA 1
ATOM 1698 C C . PRO A 1 306 ? -26.444 19.190 8.610 1.00 31.05 514 PRO A C 1
ATOM 1699 O O . PRO A 1 306 ? -25.807 19.525 7.630 1.00 29.78 514 PRO A O 1
ATOM 1703 N N . TYR A 1 307 ? -26.942 20.047 9.477 1.00 32.30 515 TYR A N 1
ATOM 1704 C CA . TYR A 1 307 ? -26.736 21.497 9.405 1.00 34.39 515 TYR A CA 1
ATOM 1705 C C . TYR A 1 307 ? -27.273 22.084 8.142 1.00 33.37 515 TYR A C 1
ATOM 1706 O O . TYR A 1 307 ? -26.833 23.133 7.756 1.00 33.12 515 TYR A O 1
ATOM 1715 N N . PHE A 1 308 ? -28.256 21.429 7.529 1.00 34.06 516 PHE A N 1
ATOM 1716 C CA . PHE A 1 308 ? -28.705 21.806 6.208 1.00 36.26 516 PHE A CA 1
ATOM 1717 C C . PHE A 1 308 ? -29.437 23.124 6.238 1.00 39.72 516 PHE A C 1
ATOM 1718 O O . PHE A 1 308 ? -29.488 23.820 5.231 1.00 40.75 516 PHE A O 1
ATOM 1726 N N . ASN A 1 309 ? -29.976 23.447 7.407 1.00 45.09 517 ASN A N 1
ATOM 1727 C CA . ASN A 1 309 ? -30.668 24.705 7.672 1.00 48.89 517 ASN A CA 1
ATOM 1728 C C . ASN A 1 309 ? -29.754 25.900 7.924 1.00 50.25 517 ASN A C 1
ATOM 1729 O O . ASN A 1 309 ? -30.247 26.965 8.254 1.00 52.00 517 ASN A O 1
ATOM 1734 N N . GLU A 1 310 ? -28.443 25.720 7.791 1.00 49.46 518 GLU A N 1
ATOM 1735 C CA . GLU A 1 310 ? -27.478 26.772 7.984 1.00 49.27 518 GLU A CA 1
ATOM 1736 C C . GLU A 1 310 ? -26.919 27.185 6.652 1.00 48.81 518 GLU A C 1
ATOM 1737 O O . GLU A 1 310 ? -26.943 26.393 5.694 1.00 47.36 518 GLU A O 1
ATOM 1743 N N . PRO A 1 311 ? -26.391 28.428 6.569 1.00 48.91 519 PRO A N 1
ATOM 1744 C CA . PRO A 1 311 ? -25.623 28.807 5.381 1.00 47.96 519 PRO A CA 1
ATOM 1745 C C . PRO A 1 311 ? -24.431 27.891 5.202 1.00 45.86 519 PRO A C 1
ATOM 1746 O O . PRO A 1 311 ? -23.858 27.427 6.205 1.00 44.38 519 PRO A O 1
ATOM 1750 N N . PRO A 1 312 ? -24.052 27.619 3.947 1.00 46.76 520 PRO A N 1
ATOM 1751 C CA . PRO A 1 312 ? -23.006 26.622 3.728 1.00 45.85 520 PRO A CA 1
ATOM 1752 C C . PRO A 1 312 ? -21.722 26.890 4.529 1.00 46.68 520 PRO A C 1
ATOM 1753 O O . PRO A 1 312 ? -21.224 25.964 5.195 1.00 44.37 520 PRO A O 1
ATOM 1757 N N . LEU A 1 313 ? -21.254 28.145 4.545 1.00 49.45 521 LEU A N 1
ATOM 1758 C CA . LEU A 1 313 ? -20.016 28.537 5.287 1.00 51.02 521 LEU A CA 1
ATOM 1759 C C . LEU A 1 313 ? -20.045 28.214 6.780 1.00 49.39 521 LEU A C 1
ATOM 1760 O O . LEU A 1 313 ? -19.076 27.703 7.349 1.00 49.16 521 LEU A O 1
ATOM 1765 N N . LYS A 1 314 ? -21.185 28.467 7.388 1.00 47.96 522 LYS A N 1
ATOM 1766 C CA . LYS A 1 314 ? -21.391 28.169 8.779 1.00 47.63 522 LYS A CA 1
ATOM 1767 C C . LYS A 1 314 ? -21.423 26.655 9.030 1.00 43.98 522 LYS A C 1
ATOM 1768 O O . LYS A 1 314 ? -20.812 26.152 9.986 1.00 42.79 522 LYS A O 1
ATOM 1774 N N . ALA A 1 315 ? -22.118 25.918 8.160 1.00 41.09 523 ALA A N 1
ATOM 1775 C CA . ALA A 1 315 ? -22.147 24.454 8.269 1.00 38.45 523 ALA A CA 1
ATOM 1776 C C . ALA A 1 315 ? -20.745 23.846 8.227 1.00 37.72 523 ALA A C 1
ATOM 1777 O O . ALA A 1 315 ? -20.417 22.947 9.042 1.00 35.50 523 ALA A O 1
ATOM 1779 N N . MET A 1 316 ? -19.924 24.337 7.289 1.00 37.48 524 MET A N 1
ATOM 1780 C CA . MET A 1 316 ? -18.522 23.933 7.218 1.00 39.27 524 MET A CA 1
ATOM 1781 C C . MET A 1 316 ? -17.783 24.125 8.525 1.00 40.02 524 MET A C 1
ATOM 1782 O O . MET A 1 316 ? -17.074 23.215 8.935 1.00 37.79 524 MET A O 1
ATOM 1787 N N . LYS A 1 317 ? -17.974 25.258 9.201 1.00 42.26 525 LYS A N 1
ATOM 1788 C CA . LYS A 1 317 ? -17.298 25.471 10.487 1.00 45.78 525 LYS A CA 1
ATOM 1789 C C . LYS A 1 317 ? -17.717 24.445 11.519 1.00 45.07 525 LYS A C 1
ATOM 1790 O O . LYS A 1 317 ? -16.867 23.894 12.245 1.00 42.93 525 LYS A O 1
ATOM 1796 N N . MET A 1 318 ? -19.016 24.137 11.524 1.00 44.43 526 MET A N 1
ATOM 1797 C CA . MET A 1 318 ? -19.559 23.209 12.484 1.00 44.78 526 MET A CA 1
ATOM 1798 C C . MET A 1 318 ? -19.040 21.826 12.216 1.00 42.04 526 MET A C 1
ATOM 1799 O O . MET A 1 318 ? -18.781 21.077 13.146 1.00 41.73 526 MET A O 1
ATOM 1804 N N . ILE A 1 319 ? -18.895 21.460 10.944 1.00 39.47 527 ILE A N 1
ATOM 1805 C CA . ILE A 1 319 ? -18.358 20.159 10.615 1.00 37.00 527 ILE A CA 1
ATOM 1806 C C . ILE A 1 319 ? -16.898 20.115 11.026 1.00 37.76 527 ILE A C 1
ATOM 1807 O O . ILE A 1 319 ? -16.424 19.122 11.576 1.00 38.47 527 ILE A O 1
ATOM 1812 N N . ARG A 1 320 ? -16.185 21.171 10.699 1.00 38.14 528 ARG A N 1
ATOM 1813 C CA . ARG A 1 320 ? -14.775 21.271 11.062 1.00 40.79 528 ARG A CA 1
ATOM 1814 C C . ARG A 1 320 ? -14.555 21.168 12.564 1.00 41.34 528 ARG A C 1
ATOM 1815 O O . ARG A 1 320 ? -13.712 20.406 12.979 1.00 40.79 528 ARG A O 1
ATOM 1823 N N . ASP A 1 321 ? -15.347 21.875 13.362 1.00 41.89 529 ASP A N 1
ATOM 1824 C CA . ASP A 1 321 ? -15.079 21.964 14.814 1.00 44.88 529 ASP A CA 1
ATOM 1825 C C . ASP A 1 321 ? -15.796 20.985 15.726 1.00 45.75 529 ASP A C 1
ATOM 1826 O O . ASP A 1 321 ? -15.287 20.716 16.827 1.00 47.63 529 ASP A O 1
ATOM 1831 N N . ASN A 1 322 ? -16.949 20.452 15.324 1.00 43.39 530 ASN A N 1
ATOM 1832 C CA . ASN A 1 322 ? -17.761 19.673 16.280 1.00 44.60 530 ASN A CA 1
ATOM 1833 C C . ASN A 1 322 ? -17.462 18.199 16.208 1.00 43.87 530 ASN A C 1
ATOM 1834 O O . ASN A 1 322 ? -16.846 17.711 15.240 1.00 42.72 530 ASN A O 1
ATOM 1839 N N . LEU A 1 323 ? -17.950 17.491 17.223 1.00 43.58 531 LEU A N 1
ATOM 1840 C CA . LEU A 1 323 ? -18.023 16.031 17.203 1.00 43.13 531 LEU A CA 1
ATOM 1841 C C . LEU A 1 323 ? -18.800 15.580 15.931 1.00 40.86 531 LEU A C 1
ATOM 1842 O O . LEU A 1 323 ? -19.487 16.391 15.318 1.00 38.05 531 LEU A O 1
ATOM 1847 N N . PRO A 1 324 ? -18.639 14.314 15.499 1.00 40.65 532 PRO A N 1
ATOM 1848 C CA . PRO A 1 324 ? -19.340 13.880 14.274 1.00 39.17 532 PRO A CA 1
ATOM 1849 C C . PRO A 1 324 ? -20.856 14.080 14.420 1.00 38.81 532 PRO A C 1
ATOM 1850 O O . PRO A 1 324 ? -21.388 13.939 15.521 1.00 37.35 532 PRO A O 1
ATOM 1854 N N . PRO A 1 325 ? -21.541 14.466 13.328 1.00 39.03 533 PRO A N 1
ATOM 1855 C CA . PRO A 1 325 ? -22.973 14.759 13.464 1.00 38.99 533 PRO A CA 1
ATOM 1856 C C . PRO A 1 325 ? -23.792 13.496 13.739 1.00 39.70 533 PRO A C 1
ATOM 1857 O O . PRO A 1 325 ? -23.386 12.394 13.388 1.00 40.11 533 PRO A O 1
ATOM 1861 N N . ARG A 1 326 ? -24.920 13.682 14.392 1.00 42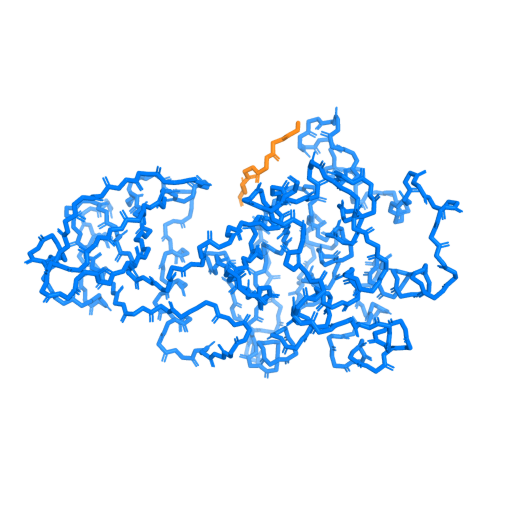.03 534 ARG A N 1
ATOM 1862 C CA . ARG A 1 326 ? -25.837 12.606 14.756 1.00 44.87 534 ARG A CA 1
ATOM 1863 C C . ARG A 1 326 ? -27.015 12.568 13.824 1.00 41.08 534 ARG A C 1
ATOM 1864 O O . ARG A 1 326 ? -27.475 13.597 13.372 1.00 41.18 534 ARG A O 1
ATOM 1872 N N . LEU A 1 327 ? -27.577 11.393 13.643 1.00 39.02 535 LEU A N 1
ATOM 1873 C CA . LEU A 1 327 ? -28.867 11.266 12.992 1.00 37.09 535 LEU A CA 1
ATOM 1874 C C . LEU A 1 327 ? -29.968 11.915 13.844 1.00 37.37 535 LEU A C 1
ATOM 1875 O O . LEU A 1 327 ? -30.022 11.646 15.022 1.00 35.62 535 LEU A O 1
ATOM 1880 N N . LYS A 1 328 ? -30.840 12.732 13.243 1.00 37.61 536 LYS A N 1
ATOM 1881 C CA . LYS A 1 328 ? -32.080 13.190 13.894 1.00 39.54 536 LYS A CA 1
ATOM 1882 C C . LYS A 1 328 ? -32.981 12.015 14.259 1.00 37.25 536 LYS A C 1
ATOM 1883 O O . LYS A 1 328 ? -33.598 12.014 15.303 1.00 36.41 536 LYS A O 1
ATOM 1889 N N . ASN A 1 329 ? -33.011 11.000 13.398 1.00 35.18 537 ASN A N 1
ATOM 1890 C CA . ASN A 1 329 ? -33.849 9.810 13.578 1.00 35.92 537 ASN A CA 1
ATOM 1891 C C . ASN A 1 329 ? -33.070 8.620 14.127 1.00 34.86 537 ASN A C 1
ATOM 1892 O O . ASN A 1 329 ? -33.356 7.458 13.812 1.00 31.99 537 ASN A O 1
ATOM 1897 N N . LEU A 1 330 ? -32.105 8.918 14.991 1.00 34.89 538 LEU A N 1
ATOM 1898 C CA . LEU A 1 330 ? -31.241 7.914 15.543 1.00 35.61 538 LEU A CA 1
ATOM 1899 C C . LEU A 1 330 ? -31.999 6.772 16.177 1.00 36.49 538 LEU A C 1
ATOM 1900 O O . LEU A 1 330 ? -31.630 5.619 15.997 1.00 35.82 538 LEU A O 1
ATOM 1905 N N . HIS A 1 331 ? -33.068 7.104 16.905 1.00 36.41 539 HIS A N 1
ATOM 1906 C CA . HIS A 1 331 ? -33.941 6.126 17.552 1.00 37.71 539 HIS A CA 1
ATOM 1907 C C . HIS A 1 331 ? -34.594 5.133 16.635 1.00 37.13 539 HIS A C 1
ATOM 1908 O O . HIS A 1 331 ? -35.070 4.114 17.101 1.00 37.70 539 HIS A O 1
ATOM 1915 N N . LYS A 1 332 ? -34.715 5.466 15.357 1.00 35.79 540 LYS A N 1
ATOM 1916 C CA . LYS A 1 332 ? -35.399 4.618 14.432 1.00 36.41 540 LYS A CA 1
ATOM 1917 C C . LYS A 1 332 ? -34.509 3.597 13.808 1.00 34.49 540 LYS A C 1
ATOM 1918 O O . LYS A 1 332 ? -35.020 2.696 13.231 1.00 35.91 540 LYS A O 1
ATOM 1924 N N . VAL A 1 333 ? -33.192 3.729 13.886 1.00 32.59 541 VAL A N 1
ATOM 1925 C CA . VAL A 1 333 ? -32.278 2.852 13.109 1.00 30.95 541 VAL A CA 1
ATOM 1926 C C . VAL A 1 333 ? -31.832 1.642 13.920 1.00 31.11 541 VAL A C 1
ATOM 1927 O O . VAL A 1 333 ? -31.913 1.648 15.142 1.00 30.24 541 VAL A O 1
ATOM 1931 N N . SER A 1 334 ? -31.394 0.607 13.221 1.00 29.75 542 SER A N 1
ATOM 1932 C CA . SER A 1 334 ? -30.956 -0.593 13.888 1.00 30.54 542 SER A CA 1
ATOM 1933 C C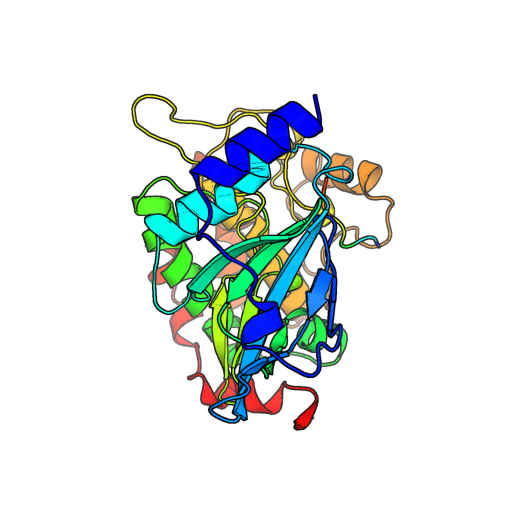 . SER A 1 334 ? -29.566 -0.398 14.497 1.00 30.74 542 SER A C 1
ATOM 1934 O O . SER A 1 334 ? -28.769 0.426 14.044 1.00 29.84 542 SER A O 1
ATOM 1937 N N . PRO A 1 335 ? -29.253 -1.164 15.540 1.00 32.66 543 PRO A N 1
ATOM 1938 C CA . PRO A 1 335 ? -27.840 -1.135 15.998 1.00 33.34 543 PRO A CA 1
ATOM 1939 C C . PRO A 1 335 ? -26.842 -1.445 14.871 1.00 32.95 543 PRO A C 1
ATOM 1940 O O . PRO A 1 335 ? -25.773 -0.868 14.857 1.00 33.43 543 PRO A O 1
ATOM 1944 N N . SER A 1 336 ? -27.184 -2.331 13.936 1.00 32.84 544 SER A N 1
ATOM 1945 C CA . SER A 1 336 ? -26.275 -2.619 12.825 1.00 33.25 544 SER A CA 1
ATOM 1946 C C . SER A 1 336 ? -26.017 -1.389 11.875 1.00 31.88 544 SER A C 1
ATOM 1947 O O . SER A 1 336 ? -24.853 -1.098 11.476 1.00 31.60 544 SER A O 1
ATOM 1950 N N . LEU A 1 337 ? -27.079 -0.654 11.538 1.00 30.73 545 LEU A N 1
ATOM 1951 C CA . LEU A 1 337 ? -26.901 0.594 10.758 1.00 29.92 545 LEU A CA 1
ATOM 1952 C C . LEU A 1 337 ? -26.059 1.611 11.543 1.00 29.71 545 LEU A C 1
ATOM 1953 O O . LEU A 1 337 ? -25.161 2.255 10.993 1.00 29.10 545 LEU A O 1
ATOM 1958 N N . LYS A 1 338 ? -26.308 1.750 12.836 1.00 30.29 546 LYS A N 1
ATOM 1959 C CA . LYS A 1 338 ? -25.561 2.723 13.637 1.00 31.71 546 LYS A CA 1
ATOM 1960 C C . LYS A 1 338 ? -24.057 2.340 13.730 1.00 31.59 546 LYS A C 1
ATOM 1961 O O . LYS A 1 338 ? -23.182 3.202 13.597 1.00 30.61 546 LYS A O 1
ATOM 1967 N N . GLY A 1 339 ? -23.775 1.056 13.915 1.00 32.36 547 GLY A N 1
ATOM 1968 C CA . GLY A 1 339 ? -22.374 0.551 13.937 1.00 33.62 547 GLY A CA 1
ATOM 1969 C C . GLY A 1 339 ? -21.649 0.804 12.626 1.00 33.10 547 GLY A C 1
ATOM 1970 O O . GLY A 1 339 ? -20.484 1.152 12.611 1.00 34.86 547 GLY A O 1
ATOM 1971 N N . PHE A 1 340 ? -22.360 0.633 11.521 1.00 32.63 548 PHE A N 1
ATOM 1972 C CA . PHE A 1 340 ? -21.840 0.939 10.208 1.00 30.96 548 PHE A CA 1
ATOM 1973 C C . PHE A 1 340 ? -21.532 2.430 10.088 1.00 30.51 548 PHE A C 1
ATOM 1974 O O . PHE A 1 340 ? -20.395 2.823 9.762 1.00 30.25 548 PHE A O 1
ATOM 1982 N N . LEU A 1 341 ? -22.515 3.257 10.395 1.00 29.56 549 LEU A N 1
ATOM 1983 C CA . LEU A 1 341 ? -22.341 4.668 10.288 1.00 29.34 549 LEU A CA 1
ATOM 1984 C C . LEU A 1 341 ? -21.172 5.204 11.150 1.00 30.58 549 LEU A C 1
ATOM 1985 O O . LEU A 1 341 ? -20.418 6.094 10.715 1.00 29.40 549 LEU A O 1
ATOM 1990 N N . ASP A 1 342 ? -21.001 4.644 12.350 1.00 32.77 550 ASP A N 1
ATOM 1991 C CA . ASP A 1 342 ? -19.844 4.983 13.217 1.00 35.32 550 ASP A CA 1
ATOM 1992 C C . ASP A 1 342 ? -18.455 4.712 12.620 1.00 34.93 550 ASP A C 1
ATOM 1993 O O . ASP A 1 342 ? -17.497 5.260 13.116 1.00 35.69 550 ASP A O 1
ATOM 1998 N N . ARG A 1 343 ? -18.350 3.821 11.627 1.00 34.20 551 ARG A N 1
ATOM 1999 C CA . ARG A 1 343 ? -17.100 3.563 10.926 1.00 35.29 551 ARG A CA 1
ATOM 2000 C C . ARG A 1 343 ? -16.829 4.573 9.754 1.00 33.23 551 ARG A C 1
ATOM 2001 O O . ARG A 1 343 ? -15.708 4.666 9.283 1.00 31.06 551 ARG A O 1
ATOM 2009 N N . LEU A 1 344 ? -17.865 5.288 9.306 1.00 31.93 552 LEU A N 1
ATOM 2010 C CA . LEU A 1 344 ? -17.775 6.258 8.216 1.00 30.96 552 LEU A CA 1
ATOM 2011 C C . LEU A 1 344 ? -17.511 7.632 8.765 1.00 30.23 552 LEU A C 1
ATOM 2012 O O . LEU A 1 344 ? -16.616 8.313 8.301 1.00 28.91 552 LEU A O 1
ATOM 2017 N N . LEU A 1 345 ? -18.295 8.045 9.758 1.00 29.64 553 LEU A N 1
ATOM 2018 C CA . LEU A 1 345 ? -18.228 9.392 10.284 1.00 29.88 553 LEU A CA 1
ATOM 2019 C C . LEU A 1 345 ? -17.223 9.472 11.458 1.00 31.95 553 LEU A C 1
ATOM 2020 O O . LEU A 1 345 ? -17.587 9.849 12.565 1.00 32.92 553 LEU A O 1
ATOM 2025 N N . VAL A 1 346 ? -15.977 9.135 11.180 1.00 33.10 554 VAL A N 1
ATOM 2026 C CA . VAL A 1 346 ? -14.874 9.167 12.121 1.00 35.02 554 VAL A CA 1
ATOM 2027 C C . VAL A 1 346 ? -13.993 10.354 11.703 1.00 35.67 554 VAL A C 1
ATOM 2028 O O . VAL A 1 346 ? -13.591 10.464 10.510 1.00 34.55 554 VAL A O 1
ATOM 2032 N N . ARG A 1 347 ? -13.716 11.246 12.651 1.00 36.43 555 ARG A N 1
ATOM 2033 C CA . ARG A 1 347 ? -13.090 12.508 12.326 1.00 39.00 555 ARG A CA 1
ATOM 2034 C C . ARG A 1 347 ? -11.655 12.307 11.833 1.00 39.03 555 ARG A C 1
ATOM 2035 O O . ARG A 1 347 ? -11.220 12.930 10.874 1.00 38.46 555 ARG A O 1
ATOM 2043 N N . ASP A 1 348 ? -10.937 11.410 12.474 1.00 39.91 556 ASP A N 1
ATOM 2044 C CA . ASP A 1 348 ? -9.566 11.157 12.121 1.00 41.56 556 ASP A CA 1
ATOM 2045 C C . ASP A 1 348 ? -9.567 10.247 10.912 1.00 39.42 556 ASP A C 1
ATOM 2046 O O . ASP A 1 348 ? -10.021 9.131 11.013 1.00 39.50 556 ASP A O 1
ATOM 2051 N N . PRO A 1 349 ? -9.038 10.713 9.771 1.00 38.65 557 PRO A N 1
ATOM 2052 C CA . PRO A 1 349 ? -9.112 9.862 8.607 1.00 38.12 557 PRO A CA 1
ATOM 2053 C C . PRO A 1 349 ? -8.381 8.517 8.700 1.00 39.52 557 PRO A C 1
ATOM 2054 O O . PRO A 1 349 ? -8.781 7.588 8.026 1.00 38.71 557 PRO A O 1
ATOM 2058 N N . ALA A 1 350 ? -7.302 8.411 9.472 1.00 42.32 558 ALA A N 1
ATOM 2059 C CA . ALA A 1 350 ? -6.615 7.099 9.662 1.00 44.63 558 ALA A CA 1
ATOM 2060 C C . ALA A 1 350 ? -7.436 6.078 10.475 1.00 45.74 558 ALA A C 1
ATOM 2061 O O . ALA A 1 350 ? -7.171 4.881 10.395 1.00 47.40 558 ALA A O 1
ATOM 2063 N N . GLN A 1 351 ? -8.427 6.53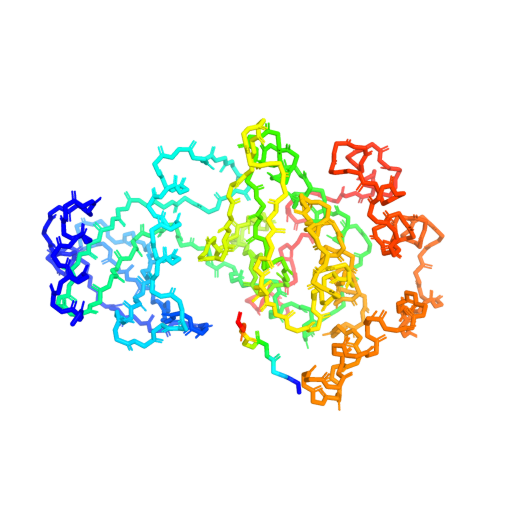4 11.239 1.00 45.30 559 GLN A N 1
ATOM 2064 C CA . GLN A 1 351 ? -9.295 5.628 12.006 1.00 46.42 559 GLN A CA 1
ATOM 2065 C C . GLN A 1 351 ? -10.581 5.240 11.259 1.00 43.29 559 GLN A C 1
ATOM 2066 O O . GLN A 1 351 ? -11.234 4.260 11.616 1.00 43.21 559 GLN A O 1
ATOM 2072 N N . ARG A 1 352 ? -10.928 6.014 10.227 1.00 39.54 560 ARG A N 1
ATOM 2073 C CA . ARG A 1 352 ? -12.114 5.811 9.413 1.00 35.70 560 ARG A CA 1
ATOM 2074 C C . ARG A 1 352 ? -11.890 4.559 8.583 1.00 35.42 560 ARG A C 1
ATOM 2075 O O . ARG A 1 352 ? -10.808 4.333 8.110 1.00 35.34 560 ARG A O 1
ATOM 2083 N N . ALA A 1 353 ? -12.919 3.750 8.390 1.00 34.69 561 ALA A N 1
ATOM 2084 C CA . ALA A 1 353 ? -12.781 2.561 7.575 1.00 34.60 561 ALA A CA 1
ATOM 2085 C C . ALA A 1 353 ? -12.569 2.880 6.081 1.00 33.73 561 ALA A C 1
ATOM 2086 O O . ALA A 1 353 ? -13.001 3.940 5.593 1.00 32.93 561 ALA A O 1
ATOM 2088 N N . THR A 1 354 ? -11.927 1.949 5.372 1.00 33.53 562 THR A N 1
ATOM 2089 C CA . THR A 1 354 ? -11.756 2.020 3.936 1.00 34.01 562 THR A CA 1
ATOM 2090 C C . THR A 1 354 ? -12.949 1.372 3.238 1.00 33.22 562 THR A C 1
ATOM 2091 O O . THR A 1 354 ? -13.674 0.571 3.847 1.00 33.19 562 THR A O 1
ATOM 2095 N N . ALA A 1 355 ? -13.148 1.701 1.967 1.00 32.28 563 ALA A N 1
ATOM 2096 C CA . ALA A 1 355 ? -14.145 0.997 1.166 1.00 33.87 563 ALA A CA 1
ATOM 2097 C C . ALA A 1 355 ? -13.999 -0.538 1.204 1.00 36.00 563 ALA A C 1
ATOM 2098 O O . ALA A 1 355 ? -15.004 -1.257 1.274 1.00 35.75 563 ALA A O 1
ATOM 2100 N N . ALA A 1 356 ? -12.763 -1.033 1.153 1.00 38.25 564 ALA A N 1
ATOM 2101 C CA . ALA A 1 356 ? -12.502 -2.484 1.138 1.00 40.94 564 ALA A CA 1
ATOM 2102 C C . ALA A 1 356 ? -12.955 -3.155 2.419 1.00 41.08 564 ALA A C 1
ATOM 2103 O O . ALA A 1 356 ? -13.569 -4.203 2.371 1.00 42.20 564 ALA A O 1
ATOM 2105 N N . GLU A 1 357 ? -12.635 -2.533 3.544 1.00 40.98 565 GLU A N 1
ATOM 2106 C CA . GLU A 1 357 ? -13.065 -2.974 4.849 1.00 43.11 565 GLU A CA 1
ATOM 2107 C C . GLU A 1 357 ? -14.569 -2.964 4.983 1.00 43.21 565 GLU A C 1
ATOM 2108 O O . GLU A 1 357 ? -15.160 -3.931 5.480 1.00 43.41 565 GLU A O 1
ATOM 2114 N N . LEU A 1 358 ? -15.190 -1.871 4.537 1.00 40.40 566 LEU A N 1
ATOM 2115 C CA . LEU A 1 358 ? -16.621 -1.709 4.695 1.00 39.59 566 LEU A CA 1
ATOM 2116 C C . LEU A 1 358 ? -17.412 -2.765 3.934 1.00 39.89 566 LEU A C 1
ATOM 2117 O O . LEU A 1 358 ? -18.488 -3.164 4.389 1.00 39.93 566 LEU A O 1
ATOM 2122 N N . LEU A 1 359 ? -16.901 -3.229 2.799 1.00 39.08 567 LEU A N 1
ATOM 2123 C CA . LEU A 1 359 ? -17.633 -4.227 2.050 1.00 39.98 567 LEU A CA 1
ATOM 2124 C C . LEU A 1 359 ? -17.861 -5.526 2.883 1.00 41.63 567 LEU A C 1
ATOM 2125 O O . LEU A 1 359 ? -18.702 -6.334 2.528 1.00 41.80 567 LEU A O 1
ATOM 2130 N N . LYS A 1 360 ? -17.131 -5.701 3.975 1.00 42.27 568 LYS A N 1
ATOM 2131 C CA . LYS A 1 360 ? -17.292 -6.848 4.848 1.00 44.60 568 LYS A CA 1
ATOM 2132 C C . LYS A 1 360 ? -18.103 -6.566 6.073 1.00 43.27 568 LYS A C 1
ATOM 2133 O O . LYS A 1 360 ? -18.273 -7.450 6.887 1.00 45.29 568 LYS A O 1
ATOM 2139 N N . HIS A 1 361 ? -18.643 -5.362 6.215 1.00 41.09 569 HIS A N 1
ATOM 2140 C CA . HIS A 1 361 ? -19.397 -5.024 7.422 1.00 40.62 569 HIS A CA 1
ATOM 2141 C C . HIS A 1 361 ? -20.732 -5.813 7.424 1.00 40.10 569 HIS A C 1
ATOM 2142 O O . HIS A 1 361 ? -21.277 -6.069 6.362 1.00 38.99 569 HIS A O 1
ATOM 2149 N N . PRO A 1 362 ? -21.212 -6.264 8.603 1.00 41.01 570 PRO A N 1
ATOM 2150 C CA . PRO A 1 362 ? -22.479 -7.037 8.654 1.00 40.88 570 PRO A CA 1
ATOM 2151 C C . PRO A 1 362 ? -23.711 -6.279 8.191 1.00 40.08 570 PRO A C 1
ATOM 2152 O O . PRO A 1 362 ? -24.599 -6.859 7.564 1.00 40.22 570 PRO A O 1
ATOM 2156 N N . PHE A 1 363 ? -23.784 -4.989 8.476 1.00 38.59 571 PHE A N 1
ATOM 2157 C CA . PHE A 1 363 ? -24.857 -4.169 7.914 1.00 36.38 571 PHE A CA 1
ATOM 2158 C C . PHE A 1 363 ? -25.159 -4.437 6.449 1.00 35.86 571 PHE A C 1
ATOM 2159 O O . PHE A 1 363 ? -26.315 -4.439 6.075 1.00 35.48 571 PHE A O 1
ATOM 2167 N N . LEU A 1 364 ? -24.144 -4.661 5.627 1.00 36.27 572 LEU A N 1
ATOM 2168 C CA . LEU A 1 364 ? -24.376 -4.895 4.203 1.00 36.74 572 LEU A CA 1
ATOM 2169 C C . LEU A 1 364 ? -24.979 -6.246 3.858 1.00 37.79 572 LEU A C 1
ATOM 2170 O O . LEU A 1 364 ? -25.431 -6.430 2.737 1.00 39.41 572 LEU A O 1
ATOM 2175 N N . ALA A 1 365 ? -25.008 -7.176 4.804 1.00 39.80 573 ALA A N 1
ATOM 2176 C CA . ALA A 1 365 ? -25.779 -8.414 4.663 1.00 41.59 573 ALA A CA 1
ATOM 2177 C C . ALA A 1 365 ? -27.280 -8.186 4.464 1.00 41.78 573 ALA A C 1
ATOM 2178 O O . ALA A 1 365 ? -27.949 -9.046 3.905 1.00 43.40 573 ALA A O 1
ATOM 2180 N N . LYS A 1 366 ? -27.802 -7.043 4.907 1.00 40.24 574 LYS A N 1
ATOM 2181 C CA . LYS A 1 366 ? -29.215 -6.739 4.718 1.00 40.07 574 LYS A CA 1
ATOM 2182 C C . LYS A 1 366 ? -29.536 -6.248 3.312 1.00 38.23 574 LYS A C 1
ATOM 2183 O O . LYS A 1 366 ? -30.695 -6.024 3.026 1.00 38.17 574 LYS A O 1
ATOM 2189 N N . ALA A 1 367 ? -28.542 -6.059 2.443 1.00 35.82 575 ALA A N 1
ATOM 2190 C CA . ALA A 1 367 ? -28.776 -5.369 1.186 1.00 35.10 575 ALA A CA 1
ATOM 2191 C C . ALA A 1 367 ? -29.736 -6.181 0.363 1.00 35.95 575 ALA A C 1
ATOM 2192 O O . ALA A 1 367 ? -29.584 -7.373 0.273 1.00 37.52 575 ALA A O 1
ATOM 2194 N N . GLY A 1 368 ? -30.767 -5.528 -0.157 1.00 34.98 576 GLY A N 1
ATOM 2195 C CA . GLY A 1 368 ? -31.695 -6.155 -1.058 1.00 36.61 576 GLY A CA 1
ATOM 2196 C C . GLY A 1 368 ? -31.159 -6.106 -2.475 1.00 37.38 576 GLY A C 1
ATOM 2197 O O . GLY A 1 368 ? -30.212 -5.412 -2.754 1.00 34.06 576 GLY A O 1
ATOM 2198 N N . PRO A 1 369 ? -31.796 -6.845 -3.379 1.00 38.62 577 PRO A N 1
ATOM 2199 C CA . PRO A 1 369 ? -31.447 -6.712 -4.782 1.00 37.40 577 PRO A CA 1
ATOM 2200 C C . PRO A 1 369 ? -32.002 -5.426 -5.386 1.00 37.58 577 PRO A C 1
ATOM 2201 O O . PRO A 1 369 ? -32.845 -4.727 -4.759 1.00 36.11 577 PRO A O 1
ATOM 2205 N N . PRO A 1 370 ? -31.564 -5.102 -6.614 1.00 37.63 578 PRO A N 1
ATOM 2206 C CA . PRO A 1 370 ? -32.036 -3.916 -7.321 1.00 35.90 578 PRO A CA 1
ATOM 2207 C C . PRO A 1 370 ? -33.552 -3.823 -7.365 1.00 34.93 578 PRO A C 1
ATOM 2208 O O . PRO A 1 370 ? -34.112 -2.739 -7.168 1.00 33.75 578 PRO A O 1
ATOM 2212 N N . ALA A 1 371 ? -34.223 -4.967 -7.547 1.00 34.66 579 ALA A N 1
ATOM 2213 C CA . ALA A 1 371 ? -35.679 -5.002 -7.493 1.00 33.97 579 ALA A CA 1
ATOM 2214 C C . ALA A 1 371 ? -36.267 -4.265 -6.260 1.00 33.07 579 ALA A C 1
ATOM 2215 O O . ALA A 1 371 ? -37.313 -3.592 -6.367 1.00 33.59 579 ALA A O 1
ATOM 2217 N N . SER A 1 372 ? -35.601 -4.393 -5.112 1.00 31.99 580 SER A N 1
ATOM 2218 C CA . SER A 1 372 ? -36.068 -3.795 -3.839 1.00 31.19 580 SER A CA 1
ATOM 2219 C C . SER A 1 372 ? -36.080 -2.266 -3.829 1.00 29.89 580 SER A C 1
ATOM 2220 O O . SER A 1 372 ? -36.839 -1.647 -3.066 1.00 27.08 580 SER A O 1
ATOM 2223 N N . ILE A 1 373 ? -35.252 -1.679 -4.697 1.00 29.80 581 ILE A N 1
ATOM 2224 C CA . ILE A 1 373 ? -35.186 -0.215 -4.921 1.00 30.18 581 ILE A CA 1
ATOM 2225 C C . ILE A 1 373 ? -36.315 0.378 -5.799 1.00 30.49 581 ILE A C 1
ATOM 2226 O O . ILE A 1 373 ? -36.774 1.517 -5.572 1.00 29.22 581 ILE A O 1
ATOM 2231 N N . VAL A 1 374 ? -36.833 -0.443 -6.739 1.00 30.79 582 VAL A N 1
ATOM 2232 C CA . VAL A 1 374 ? -37.772 -0.005 -7.751 1.00 29.86 582 VAL A CA 1
ATOM 2233 C C . VAL A 1 374 ? -38.968 0.740 -7.235 1.00 30.50 582 VAL A C 1
ATOM 2234 O O . VAL A 1 374 ? -39.329 1.753 -7.831 1.00 29.34 582 VAL A O 1
ATOM 2238 N N . PRO A 1 375 ? -39.620 0.247 -6.143 1.00 31.49 583 PRO A N 1
ATOM 2239 C CA . PRO A 1 375 ? -40.774 0.994 -5.619 1.00 31.51 583 PRO A CA 1
ATOM 2240 C C . PRO A 1 375 ? -40.518 2.408 -5.115 1.00 30.28 583 PRO A C 1
ATOM 2241 O O . PRO A 1 375 ? -41.466 3.175 -4.995 1.00 29.93 583 PRO A O 1
ATOM 2245 N N . LEU A 1 376 ? -39.267 2.752 -4.808 1.00 29.64 584 LEU A N 1
ATOM 2246 C CA . LEU A 1 376 ? -38.936 4.096 -4.344 1.00 29.22 584 LEU A CA 1
ATOM 2247 C C . LEU A 1 376 ? -39.070 5.182 -5.437 1.00 29.09 584 LEU A C 1
ATOM 2248 O O . LEU A 1 376 ? -39.291 6.350 -5.153 1.00 28.60 584 LEU A O 1
ATOM 2253 N N . MET A 1 377 ? -38.942 4.792 -6.685 1.00 30.26 585 MET A N 1
ATOM 2254 C CA . MET A 1 377 ? -38.941 5.778 -7.789 1.00 32.07 585 MET A CA 1
ATOM 2255 C C . MET A 1 377 ? -40.237 6.532 -8.068 1.00 32.33 585 MET A C 1
ATOM 2256 O O . MET A 1 377 ? -41.336 5.991 -7.905 1.00 32.70 585 MET A O 1
ATOM 2261 N N . ARG A 1 378 ? -40.111 7.791 -8.478 1.00 32.80 586 ARG A N 1
ATOM 2262 C CA . ARG A 1 378 ? -41.300 8.675 -8.677 1.00 35.19 586 ARG A CA 1
ATOM 2263 C C . ARG A 1 378 ? -42.424 8.019 -9.486 1.00 36.28 586 ARG A C 1
ATOM 2264 O O . ARG A 1 378 ? -43.592 8.186 -9.177 1.00 37.54 586 ARG A O 1
ATOM 2272 N N . GLN A 1 379 ? -42.037 7.311 -10.544 1.00 36.48 587 GLN A N 1
ATOM 2273 C CA . GLN A 1 379 ? -42.970 6.708 -11.478 1.00 38.08 587 GLN A CA 1
ATOM 2274 C C . GLN A 1 379 ? -43.750 5.517 -10.882 1.00 38.87 587 GLN A C 1
ATOM 2275 O O . GLN A 1 379 ? -44.789 5.107 -11.456 1.00 38.64 587 GLN A O 1
ATOM 2281 N N . ASN A 1 380 ? -43.262 4.965 -9.757 1.00 37.30 588 ASN A N 1
ATOM 2282 C CA . ASN A 1 380 ? -43.968 3.867 -9.041 1.00 37.54 588 ASN A CA 1
ATOM 2283 C C . ASN A 1 380 ? -44.609 4.242 -7.704 1.00 38.82 588 ASN A C 1
ATOM 2284 O O . ASN A 1 380 ? -45.511 3.549 -7.268 1.00 41.17 588 ASN A O 1
ATOM 2289 N N . ARG A 1 381 ? -44.184 5.322 -7.061 1.00 39.82 589 ARG A N 1
ATOM 2290 C CA . ARG A 1 381 ? -44.614 5.631 -5.675 1.00 41.48 589 ARG A CA 1
ATOM 2291 C C . ARG A 1 381 ? -46.127 5.720 -5.508 1.00 44.40 589 ARG A C 1
ATOM 2292 O O . ARG A 1 381 ? -46.805 6.266 -6.389 1.00 49.60 589 ARG A O 1
ATOM 2300 N N . ARG B 2 21 ? -29.688 25.970 2.541 1.00 44.34 763 ARG B N 1
ATOM 2301 C CA . ARG B 2 21 ? -29.981 24.584 2.025 1.00 43.92 763 ARG B CA 1
ATOM 2302 C C . ARG B 2 21 ? -29.471 24.322 0.572 1.00 44.29 763 ARG B C 1
ATOM 2303 O O . ARG B 2 21 ? -30.166 23.672 -0.215 1.00 43.68 763 ARG B O 1
ATOM 2311 N N . ALA B 2 22 ? -28.264 24.792 0.215 1.00 46.75 764 ALA B N 1
ATOM 2312 C CA . ALA B 2 22 ? -27.789 24.773 -1.190 1.00 45.97 764 ALA B CA 1
ATOM 2313 C C . ALA B 2 22 ? -27.113 23.448 -1.494 1.00 46.01 764 ALA B C 1
ATOM 2314 O O . ALA B 2 22 ? -26.245 23.001 -0.749 1.00 47.39 764 ALA B O 1
ATOM 2316 N N . ARG B 2 23 ? -27.497 22.813 -2.595 1.00 45.40 765 ARG B N 1
ATOM 2317 C CA . ARG B 2 23 ? -26.885 21.537 -2.971 1.00 42.99 765 ARG B CA 1
ATOM 2318 C C . ARG B 2 23 ? -25.736 21.758 -3.957 1.00 44.89 765 ARG B C 1
ATOM 2319 O O . ARG B 2 23 ? -25.088 20.788 -4.331 1.00 44.82 765 ARG B O 1
ATOM 2327 N N . TYR B 2 24 ? -25.435 23.016 -4.316 1.00 47.50 766 TYR B N 1
ATOM 2328 C CA . TYR B 2 24 ? -24.371 23.332 -5.305 1.00 50.35 766 TYR B CA 1
ATOM 2329 C C . TYR B 2 24 ? -22.948 23.175 -4.742 1.00 49.45 766 TYR B C 1
ATOM 2330 O O . TYR B 2 24 ? -22.704 23.374 -3.539 1.00 45.15 766 TYR B O 1
ATOM 2339 N N . GLU B 2 25 ? -22.007 22.831 -5.626 1.00 50.19 767 GLU B N 1
ATOM 2340 C CA . GLU B 2 25 ? -20.613 22.568 -5.237 1.00 48.96 767 GLU B CA 1
ATOM 2341 C C . GLU B 2 25 ? -19.862 23.875 -4.933 1.00 51.23 767 GLU B C 1
ATOM 2342 O O . GLU B 2 25 ? -20.462 24.950 -4.905 1.00 50.92 767 GLU B O 1
ATOM 2348 N N . MET B 2 26 ? -18.560 23.756 -4.665 1.00 53.22 768 MET B N 1
ATOM 2349 C CA . MET B 2 26 ? -17.681 24.876 -4.363 1.00 51.36 768 MET B CA 1
ATOM 2350 C C . MET B 2 26 ? -16.325 24.616 -5.015 1.00 49.05 768 MET B C 1
ATOM 2351 O O . MET B 2 26 ? -15.842 23.483 -4.987 1.00 45.37 768 MET B O 1
#

Organism: Homo sapiens (NCBI:txid9606)

GO terms:
  GO:0005515 protein binding (F, IPI)
  GO:0005737 cytoplasm (C, IDA)
  GO:0004674 protein serine/threonine kinase activity (F, IDA)
  GO:0005737 cytoplasm (C, EXP)
  GO:0001558 regulation of cell growth (P, TAS)
  GO:0016477 cell migration (P, TAS)
  GO:0006915 apoptotic process (P, TAS)
  GO:0007010 cytoskeleton organization (P, TAS)
  GO:0007165 signal transduction (P, TAS)
  GO:0030674 protein-macromolecule adaptor activity (F, IMP)
  GO:0050821 protein stabilization (P, IMP)
  GO:0120183 positive regulation of focal adhesion disassembly (P, IMP)
  GO:0005794 Golgi apparatus (C, TAS)
  GO:0005829 cytosol (C, TAS)
  GO:0098641 cadherin binding involved in cell-cell adhesion (F, HDA)
  GO:0004674 protein serine/threonine kinase activity (F, IMP)
  GO:0005912 adherens junction (C, HDA)
  GO:0045766 positive regulation of angiogenesis (P, IMP)
  GO:2000352 negative regulation of endothelial cell apoptotic process (P, IMP)
  GO:0005886 plasma membrane (C, IDA)

B-factor: mean 36.14, std 10.35, range [18.66, 81.63]

Foldseek 3Di:
DLVVLLVVVQVQFDDDDCVVFWDDWDWDAADQQFTKTWTAGRVPRDIWIKGKGFCVRDPDNVLQCQVSVCQVPPDDDQAWHWDGWDCDPRIIMTITHDQPLAWQLVLLQPDADDLLALLQQLLSVLVSLVSCVVQFKAQQEDARNQWGHHLLQRIHGHDSSFMDGADPVRHFDQDLDYQQLQFALCNLVRHTHGNLRNLSSVLQNSLSNHAVHGPPRVPDSVVSNVCNNPDQFDDRPVNVVDDPLSVVLSVLRRDNDSVSRDHSVVSSPRVSSVSHDDSNSRNCSGPVND/DDPDDD

InterPro domains:
  IPR000095 CRIB domain [PF00786] (10-63)
  IPR000095 CRIB domain [PS50108] (11-24)
  IPR000095 CRIB domain [SM00285] (11-46)
  IPR000719 Protein kinase domain [PF00069] (326-572)
  IPR000719 Protein kinase domain [PS50011] (321-572)
  IPR011009 Protein kinase-like domain superfamily [SSF56112] (323-578)
  IPR017441 Protein kinase, ATP binding site [PS00107] (327-351)
  IPR033923 p21 activated kinase binding domain [cd01093] (10-55)
  IPR036936 CRIB domain superfamily [G3DSA:3.90.810.10] (5-47)
  IPR051931 Serine/threonine-protein kinase PAK 3-like [PTHR45832] (21-589)

Nearest PDB structures (foldseek):
  7s47-assembly1_A  TM=1.003E+00  e=3.927E-58  Homo sapiens
  4jdk-assembly1_A  TM=1.001E+00  e=2.598E-54  Homo sapiens
  8ahi-assembly1_A  TM=1.001E+00  e=2.065E-53  Homo sapiens
  5xvf-assembly1_A  TM=9.882E-01  e=1.942E-52  Homo sapiens
  8c12-assembly1_AAA  TM=9.761E-01  e=1.155E-49  Homo sapiens

Radius of gyration: 18.92 Å; Cα contacts (8 Å, |Δi|>4): 561; chains: 2; bounding box: 49×41×54 Å

Sequence (296 aa):
SHEQFRAALQLVVDPGDPRSYLDNFIKIGEGSTGIVCIIATVRSSGKLVAVKKMDLRKQQRRELLFNEVVIMRDYQHENVVEMYNSYLVGDELWVVMEFLEGGALTDIVTHTRMNEEQIAAVCLAVLQALSVLHAQGVIHRNIKSDSILLTHDGRVKLSDFGFCAQVSKEVPRRKELVGTPYWMAPELISRLPYGPEVDIWSLGIMVIEMVDGEPPYFNEPPLKAMKMIRDNLPPRLKNLHKVSPSLKGFLDRLLVRDPAQRATAAELLKHPFLAKAGPPASIVPLMRQNRRARYEM

Solvent-accessible surface area: 13506 Å² total; per-residue (Å²): 108,39,115,145,27,64,61,40,0,86,154,42,14,54,116,53,50,0,129,84,74,5,52,113,61,106,113,98,28,96,31,42,17,18,50,41,5,27,0,35,28,125,110,79,48,131,74,10,6,0,16,33,0,22,0,146,160,30,158,92,66,106,28,6,63,21,3,10,53,1,41,162,92,36,118,33,142,28,1,3,71,25,88,49,4,13,18,16,47,41,56,0,12,0,5,22,32,42,11,76,12,30,28,0,24,44,3,7,68,100,53,194,14,77,37,75,16,4,0,12,0,0,53,11,4,0,69,0,0,25,59,1,29,89,73,10,0,0,0,10,4,0,6,0,46,1,0,38,0,8,112,51,0,108,9,22,2,14,35,4,4,12,2,8,65,21,51,191,144,72,80,91,58,139,51,44,2,2,2,4,1,3,4,1,3,6,4,18,47,132,99,63,2,0,26,40,2,0,2,1,8,0,0,1,0,0,1,0,6,28,28,24,47,2,11,52,11,114,45,77,42,114,102,0,12,113,49,9,86,95,60,136,48,18,168,8,157,33,67,148,112,24,26,124,34,0,71,30,0,6,70,90,0,10,30,81,69,29,91,109,7,3,65,3,62,98,4,55,182,40,97,0,12,94,81,29,10,82,62,69,22,1,41,78,12,1,144,110,75,101,153,45,51,110,27,62